Protein AF-A0A7W7VUP5-F1 (afdb_monomer_lite)

Sequence (196 aa):
MNEKSAAAPADPREVTEAVLWLSGIEFGALTIYQLGTVYAPHTSLTTFGLGYGGLFLLLVAIVLPNWTMRYRTNAEYLAPGSQRNSRRAAGWCWFVPLAWFWWPRRVVRDIWRASAPQGTSAGLVELWWFARLGGIALLVAGDKSHPAALVLAALALRAVSLGAFVRFARQLLCWQSEALVIAPAPEFGAPSVQRG

InterPro domains:
  IPR025565 Domain of unknown function DUF4328 [PF14219] (55-141)

Foldseek 3Di:
DDPPPLPPQDQLVVLLVLVLVLLVVQLVLVLQLLVCCVPPVPDVSVVSSVVVVVVSLVSCLPSQLVNLLNLVSLLCVQPPPLQPDDSVQSNCLCVDVVSVLPSPLVSLVSSCCSQDDPPDDPVLSVLLSVLVVLLVVLVVPDDDDDPVVSSVSSSVSSVSNSVSVNVSSVVSSVSSVVSSVVDDDPPPDPDPPPDD

pLDDT: mean 77.92, std 13.38, range [32.25, 95.06]

Radius of gyration: 20.32 Å; chains: 1; bounding box: 63×30×64 Å

Structure (mmCIF, N/CA/C/O backbone):
data_AF-A0A7W7VUP5-F1
#
_entry.id   AF-A0A7W7VUP5-F1
#
loop_
_atom_site.group_PDB
_atom_site.id
_atom_site.type_symbol
_atom_site.label_atom_id
_atom_site.label_alt_id
_atom_site.label_comp_id
_atom_site.label_asym_id
_atom_site.label_entity_id
_atom_site.label_seq_id
_atom_site.pdbx_PDB_ins_code
_atom_site.Cartn_x
_atom_site.Cartn_y
_atom_site.Cartn_z
_atom_site.occupancy
_atom_site.B_iso_or_equiv
_atom_site.auth_seq_id
_atom_site.auth_comp_id
_atom_site.auth_asym_id
_atom_site.auth_atom_id
_atom_site.pdbx_PDB_model_num
ATOM 1 N N . MET A 1 1 ? -25.482 -17.041 21.035 1.00 32.25 1 MET A N 1
ATOM 2 C CA . MET A 1 1 ? -24.934 -15.949 21.861 1.00 32.25 1 MET A CA 1
ATOM 3 C C . MET A 1 1 ? -23.416 -16.061 21.774 1.00 32.25 1 MET A C 1
ATOM 5 O O . MET A 1 1 ? -22.836 -16.818 22.528 1.00 32.25 1 MET A O 1
ATOM 9 N N . ASN A 1 2 ? -22.795 -15.472 20.743 1.00 36.25 2 ASN A N 1
ATOM 10 C CA . ASN A 1 2 ? -21.342 -15.561 20.552 1.00 36.25 2 ASN A CA 1
ATOM 11 C C . ASN A 1 2 ? -20.717 -14.281 21.094 1.00 36.25 2 ASN A C 1
ATOM 13 O O . ASN A 1 2 ? -20.856 -13.227 20.473 1.00 36.25 2 ASN A O 1
ATOM 17 N N . GLU A 1 3 ? -20.024 -14.403 22.223 1.00 37.72 3 GLU A N 1
ATOM 18 C CA . GLU A 1 3 ? -18.981 -13.480 22.659 1.00 37.72 3 GLU A CA 1
ATOM 19 C C . GLU A 1 3 ? -17.966 -13.311 21.519 1.00 37.72 3 GLU A C 1
ATOM 21 O O . GLU A 1 3 ? -16.959 -14.010 21.422 1.00 37.72 3 GLU A O 1
ATOM 26 N N . LYS A 1 4 ? -18.201 -12.363 20.611 1.00 46.56 4 LYS A N 1
ATOM 27 C CA . LYS A 1 4 ? -17.084 -11.728 19.920 1.00 46.56 4 LYS A CA 1
ATOM 28 C C . LYS A 1 4 ? -16.421 -10.840 20.962 1.00 46.56 4 LYS A C 1
ATOM 30 O O . LYS A 1 4 ? -16.682 -9.645 21.005 1.00 46.56 4 LYS A O 1
ATOM 35 N N . SER A 1 5 ? -15.597 -11.453 21.812 1.00 47.94 5 SER A N 1
ATOM 36 C CA . SER A 1 5 ? -14.582 -10.742 22.578 1.00 47.94 5 SER A CA 1
ATOM 37 C C . SER A 1 5 ? -13.856 -9.850 21.578 1.00 47.94 5 SER A C 1
ATOM 39 O O . SER A 1 5 ? -13.173 -10.357 20.681 1.00 47.94 5 SER A O 1
ATOM 41 N N . ALA A 1 6 ? -14.083 -8.538 21.648 1.00 55.56 6 ALA A N 1
ATOM 42 C CA . ALA A 1 6 ? -13.294 -7.584 20.892 1.00 55.56 6 ALA A CA 1
ATOM 43 C C . ALA A 1 6 ? -11.843 -7.859 21.290 1.00 55.56 6 ALA A C 1
ATOM 45 O O . ALA A 1 6 ? -11.487 -7.755 22.463 1.00 55.56 6 ALA A O 1
ATOM 46 N N . ALA A 1 7 ? -11.052 -8.380 20.351 1.00 64.25 7 ALA A N 1
ATOM 47 C CA . ALA A 1 7 ? -9.668 -8.719 20.633 1.00 64.25 7 ALA A CA 1
ATOM 48 C C . ALA A 1 7 ? -8.960 -7.450 21.118 1.00 64.25 7 ALA A C 1
ATOM 50 O O . ALA A 1 7 ? -9.218 -6.371 20.578 1.00 64.25 7 ALA A O 1
ATOM 51 N N . ALA A 1 8 ? -8.103 -7.594 22.130 1.00 73.50 8 ALA A N 1
ATOM 52 C CA . ALA A 1 8 ? -7.345 -6.479 22.680 1.00 73.50 8 ALA A CA 1
ATOM 53 C C . ALA A 1 8 ? -6.666 -5.676 21.551 1.00 73.50 8 ALA A C 1
ATOM 55 O O . ALA A 1 8 ? -6.224 -6.280 20.559 1.00 73.50 8 ALA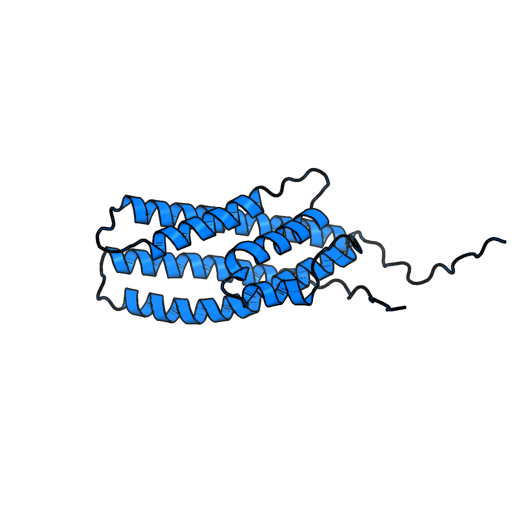 A O 1
ATOM 56 N N . PRO A 1 9 ? -6.604 -4.338 21.672 1.00 77.69 9 PRO A N 1
ATOM 57 C CA . PRO A 1 9 ? -5.975 -3.503 20.662 1.00 77.69 9 PRO A CA 1
ATOM 58 C C . PRO A 1 9 ? -4.530 -3.953 20.442 1.00 77.69 9 PRO A C 1
ATOM 60 O O . PRO A 1 9 ? -3.794 -4.241 21.385 1.00 77.69 9 PRO A O 1
ATOM 63 N N . ALA A 1 10 ? -4.138 -4.064 19.176 1.00 81.12 10 ALA A N 1
ATOM 64 C CA . ALA A 1 10 ? -2.807 -4.503 18.789 1.00 81.12 10 ALA A CA 1
ATOM 65 C C . ALA A 1 10 ? -1.955 -3.280 18.460 1.00 81.12 10 ALA A C 1
ATOM 67 O O . ALA A 1 10 ? -2.397 -2.434 17.682 1.00 81.12 10 ALA A O 1
ATOM 68 N N . ASP A 1 11 ? -0.724 -3.218 18.971 1.00 83.44 11 ASP A N 1
ATOM 69 C CA . ASP A 1 11 ? 0.220 -2.177 18.559 1.00 83.44 11 ASP A CA 1
ATOM 70 C C . ASP A 1 11 ? 0.510 -2.307 17.045 1.00 83.44 11 ASP A C 1
ATOM 72 O O . ASP A 1 11 ? 0.976 -3.367 16.587 1.00 83.44 11 ASP A O 1
ATOM 76 N N . PRO A 1 12 ? 0.180 -1.281 16.233 1.00 85.06 12 PRO A N 1
ATOM 77 C CA . PRO A 1 12 ? 0.413 -1.308 14.799 1.00 85.06 12 PRO A CA 1
ATOM 78 C C . PRO A 1 12 ? 1.769 -0.714 14.381 1.00 85.06 12 PRO A C 1
ATOM 80 O O . PRO A 1 12 ? 2.085 -0.774 13.191 1.00 85.06 12 PRO A O 1
ATOM 83 N N . ARG A 1 13 ? 2.564 -0.134 15.295 1.00 86.81 13 ARG A N 1
ATOM 84 C CA . ARG A 1 13 ? 3.767 0.655 14.956 1.00 86.81 13 ARG A CA 1
ATOM 85 C C . ARG A 1 13 ? 4.825 -0.156 14.218 1.00 86.81 13 ARG A C 1
ATOM 87 O O . ARG A 1 13 ? 5.114 0.154 13.064 1.00 86.81 13 ARG A O 1
ATOM 94 N N . GLU A 1 14 ? 5.318 -1.231 14.831 1.00 88.62 14 GLU A N 1
ATOM 95 C CA . GLU A 1 14 ? 6.378 -2.078 14.257 1.00 88.62 14 GLU A CA 1
ATOM 96 C C . GLU A 1 14 ? 6.003 -2.603 12.867 1.00 88.62 14 GLU A C 1
ATOM 98 O O . GLU A 1 14 ? 6.780 -2.549 11.914 1.00 88.62 14 GLU A O 1
ATOM 103 N N . VAL A 1 15 ? 4.762 -3.074 12.723 1.00 86.50 15 VAL A N 1
ATOM 104 C CA . VAL A 1 15 ? 4.284 -3.634 11.456 1.00 86.50 15 VAL A CA 1
ATOM 105 C C . VAL A 1 15 ? 4.115 -2.540 10.401 1.00 86.50 15 VAL A C 1
ATOM 107 O O . VAL A 1 15 ? 4.345 -2.787 9.220 1.00 86.50 15 VAL A O 1
ATOM 110 N N . THR A 1 16 ? 3.754 -1.320 10.799 1.00 89.31 16 THR A N 1
ATOM 111 C CA . THR A 1 16 ? 3.667 -0.179 9.877 1.00 89.31 16 THR A CA 1
ATOM 112 C C . THR A 1 16 ? 5.037 0.245 9.386 1.00 89.31 16 THR A C 1
ATOM 114 O O . THR A 1 16 ? 5.204 0.468 8.191 1.00 89.31 16 THR A O 1
ATOM 117 N N . GLU A 1 17 ? 6.030 0.308 10.268 1.00 90.25 17 GLU A N 1
ATOM 118 C CA . GLU A 1 17 ? 7.409 0.591 9.874 1.00 90.25 17 GLU A CA 1
ATOM 119 C C . GLU A 1 17 ? 7.932 -0.464 8.900 1.00 90.25 17 GLU A C 1
ATOM 121 O O . GLU A 1 17 ? 8.443 -0.109 7.838 1.00 90.25 17 GLU A O 1
ATOM 126 N N . ALA A 1 18 ? 7.712 -1.750 9.191 1.00 88.62 18 ALA A N 1
ATOM 127 C CA . ALA A 1 18 ? 8.078 -2.840 8.291 1.00 88.62 18 ALA A CA 1
ATOM 128 C C . ALA A 1 18 ? 7.418 -2.694 6.908 1.00 88.62 18 ALA A C 1
ATOM 130 O O . ALA A 1 18 ? 8.083 -2.816 5.881 1.00 88.62 18 ALA A O 1
ATOM 131 N N . VAL A 1 19 ? 6.121 -2.375 6.864 1.00 89.06 19 VAL A N 1
ATOM 132 C CA . VAL A 1 19 ? 5.381 -2.132 5.616 1.00 89.06 19 VAL A CA 1
ATOM 133 C C . VAL A 1 19 ? 5.939 -0.941 4.831 1.00 89.06 19 VAL A C 1
ATOM 135 O O . VAL A 1 19 ? 6.056 -1.016 3.605 1.00 89.06 19 VAL A O 1
ATOM 138 N N . LEU A 1 20 ? 6.294 0.153 5.508 1.00 91.00 20 LEU A N 1
ATOM 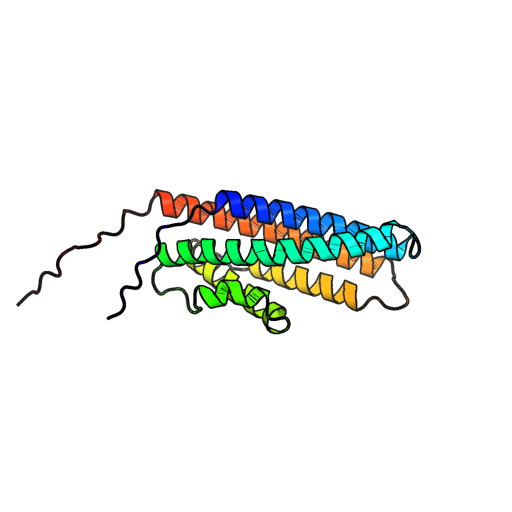139 C CA . LEU A 1 20 ? 6.866 1.341 4.871 1.00 91.00 20 LEU A CA 1
ATOM 140 C C . LEU A 1 20 ? 8.253 1.050 4.286 1.00 91.00 20 LEU A C 1
ATOM 142 O O . LEU A 1 20 ? 8.508 1.399 3.132 1.00 91.00 20 LEU A O 1
ATOM 146 N N . TRP A 1 21 ? 9.113 0.365 5.043 1.00 90.81 21 TRP A N 1
ATOM 147 C CA . TRP A 1 21 ? 10.430 -0.067 4.575 1.00 90.81 21 TRP A CA 1
ATOM 148 C C . TRP A 1 21 ? 10.327 -0.995 3.370 1.00 90.81 21 TRP A C 1
ATOM 150 O O . TRP A 1 21 ? 10.968 -0.748 2.348 1.00 90.81 21 TRP A O 1
ATOM 160 N N . LEU A 1 22 ? 9.464 -2.011 3.446 1.00 88.75 22 LEU A N 1
ATOM 161 C CA . LEU A 1 22 ? 9.225 -2.925 2.332 1.00 88.75 22 LEU A CA 1
ATOM 162 C C . LEU A 1 22 ? 8.722 -2.183 1.093 1.00 88.75 22 LEU A C 1
ATOM 164 O O . LEU A 1 22 ? 9.222 -2.426 0.001 1.00 88.75 22 LEU A O 1
ATOM 168 N N . SER A 1 23 ? 7.805 -1.228 1.247 1.00 86.69 23 SER A N 1
ATOM 169 C CA . SER A 1 23 ? 7.297 -0.437 0.116 1.00 86.69 23 SER A CA 1
ATOM 170 C C . SER A 1 23 ? 8.393 0.409 -0.550 1.00 86.69 23 SER A C 1
ATOM 172 O O . SER A 1 23 ? 8.399 0.569 -1.770 1.00 86.69 23 SER A O 1
ATOM 174 N N . GLY A 1 24 ? 9.344 0.934 0.230 1.00 87.31 24 GLY A N 1
ATOM 175 C CA . GLY A 1 24 ? 10.511 1.646 -0.298 1.00 87.31 24 GLY A CA 1
ATOM 176 C C . GLY A 1 24 ? 11.476 0.726 -1.053 1.00 87.31 24 GLY A C 1
ATOM 177 O O . GLY A 1 24 ? 11.904 1.053 -2.161 1.00 87.31 24 GLY A O 1
ATOM 178 N N . ILE A 1 25 ? 11.769 -0.451 -0.490 1.00 86.25 25 ILE A N 1
ATOM 179 C CA . ILE A 1 25 ? 12.613 -1.471 -1.132 1.00 86.25 25 ILE A CA 1
ATOM 180 C C . ILE A 1 25 ? 11.982 -1.940 -2.444 1.00 86.25 25 ILE A C 1
ATOM 182 O O . ILE A 1 25 ? 12.674 -2.029 -3.458 1.00 86.25 25 ILE A O 1
ATOM 186 N N . GLU A 1 26 ? 10.668 -2.172 -2.451 1.00 83.44 26 GLU A N 1
ATOM 187 C CA . GLU A 1 26 ? 9.920 -2.521 -3.658 1.00 83.44 26 GLU A CA 1
ATOM 188 C C . GLU A 1 26 ? 10.158 -1.522 -4.783 1.00 83.44 26 GLU A C 1
ATOM 190 O O . GLU A 1 26 ? 10.439 -1.882 -5.929 1.00 83.44 26 GLU A O 1
ATOM 195 N N . PHE A 1 27 ? 9.972 -0.248 -4.442 1.00 85.88 27 PHE A N 1
ATOM 196 C CA . PHE A 1 27 ? 10.070 0.847 -5.380 1.00 85.88 27 PHE A CA 1
ATOM 197 C C . PHE A 1 27 ? 11.467 0.887 -5.996 1.00 85.88 27 PHE A C 1
ATOM 199 O O . PHE A 1 27 ? 11.583 0.960 -7.221 1.00 85.88 27 PHE A O 1
ATOM 206 N N . GLY A 1 28 ? 12.507 0.766 -5.167 1.00 83.38 28 GLY A N 1
ATOM 207 C CA . GLY A 1 28 ? 13.894 0.706 -5.621 1.00 83.38 28 GLY A CA 1
ATOM 208 C C . GLY A 1 28 ? 14.155 -0.489 -6.538 1.00 83.38 28 GLY A C 1
ATOM 209 O O . GLY A 1 28 ? 14.612 -0.307 -7.665 1.00 83.38 28 GLY A O 1
ATOM 210 N N . ALA A 1 29 ? 13.802 -1.700 -6.100 1.00 82.25 29 ALA A N 1
ATOM 211 C CA . ALA A 1 29 ? 14.060 -2.933 -6.844 1.00 82.25 29 ALA A CA 1
ATOM 212 C C . ALA A 1 29 ? 13.385 -2.938 -8.222 1.00 82.25 29 ALA A C 1
ATOM 214 O O . ALA A 1 29 ? 14.015 -3.258 -9.230 1.00 82.25 29 ALA A O 1
ATOM 215 N N . LEU A 1 30 ? 12.115 -2.530 -8.291 1.00 80.06 30 LEU A N 1
ATOM 216 C CA . LEU A 1 30 ? 11.374 -2.523 -9.551 1.00 80.06 30 LEU A CA 1
ATOM 217 C C . LEU A 1 30 ? 11.778 -1.362 -10.470 1.00 80.06 30 LEU A C 1
ATOM 219 O O . LEU A 1 30 ? 11.713 -1.517 -11.687 1.00 80.06 30 LEU A O 1
ATOM 223 N N . THR A 1 31 ? 12.259 -0.244 -9.918 1.00 80.50 31 THR A N 1
ATOM 224 C CA . THR A 1 31 ? 12.877 0.834 -10.708 1.00 80.50 31 THR A CA 1
ATOM 225 C C . THR A 1 31 ? 14.184 0.361 -11.343 1.00 80.50 31 THR A C 1
ATOM 227 O O . THR A 1 31 ? 14.381 0.545 -12.542 1.00 80.50 31 THR A O 1
ATOM 230 N N . ILE A 1 32 ? 15.047 -0.310 -10.573 1.00 79.62 32 ILE A N 1
ATOM 231 C CA . ILE A 1 32 ? 16.305 -0.884 -11.073 1.00 79.62 32 ILE A CA 1
ATOM 232 C C . ILE A 1 32 ? 16.028 -1.926 -12.159 1.00 79.62 32 ILE A C 1
ATOM 234 O O . ILE A 1 32 ? 16.648 -1.876 -13.218 1.00 79.62 32 ILE A O 1
ATOM 238 N N . TYR A 1 33 ? 15.069 -2.829 -11.929 1.00 79.00 33 TYR A N 1
ATOM 239 C CA . TYR A 1 33 ? 14.662 -3.824 -12.920 1.00 79.00 33 TYR A CA 1
ATOM 240 C C . TYR A 1 33 ? 14.213 -3.166 -14.231 1.00 79.00 33 TYR A C 1
ATOM 242 O O . TYR A 1 33 ? 14.716 -3.512 -15.298 1.00 79.00 33 TYR A O 1
ATOM 250 N N . GLN A 1 34 ? 13.325 -2.172 -14.151 1.00 77.69 34 GLN A N 1
ATOM 251 C CA . GLN A 1 34 ? 12.779 -1.503 -15.329 1.00 77.69 34 GLN A CA 1
ATOM 252 C C . GLN A 1 34 ? 13.849 -0.713 -16.105 1.00 77.69 34 GLN A C 1
ATOM 254 O O . GLN A 1 34 ? 13.894 -0.773 -17.333 1.00 77.69 34 GLN A O 1
ATOM 259 N N . LEU A 1 35 ? 14.764 -0.029 -15.411 1.00 77.00 35 LEU A N 1
ATOM 260 C CA . LEU A 1 35 ? 15.917 0.612 -16.051 1.00 77.00 35 LEU A CA 1
ATOM 261 C C . LEU A 1 35 ? 16.844 -0.425 -16.704 1.00 77.00 35 LEU A C 1
ATOM 263 O O . LEU A 1 35 ? 17.276 -0.231 -17.839 1.00 77.00 35 LEU A O 1
ATOM 267 N N . GLY A 1 36 ? 17.090 -1.555 -16.036 1.00 75.38 36 GLY A N 1
ATOM 268 C CA . GLY A 1 36 ? 17.879 -2.662 -16.577 1.00 75.38 36 GLY A CA 1
ATOM 269 C C . GLY A 1 36 ? 17.299 -3.215 -17.879 1.00 75.38 36 GLY A C 1
ATOM 270 O O . GLY A 1 36 ? 18.037 -3.400 -18.842 1.00 75.38 36 GLY A O 1
ATOM 271 N N . THR A 1 37 ? 15.977 -3.396 -17.955 1.00 74.88 37 THR A N 1
ATOM 272 C CA . THR A 1 37 ? 15.315 -3.869 -19.185 1.00 74.88 37 THR A CA 1
ATOM 273 C C . THR A 1 37 ? 15.420 -2.889 -20.355 1.00 74.88 37 THR A C 1
ATOM 275 O O . THR A 1 37 ? 15.462 -3.321 -21.501 1.00 74.88 37 THR A O 1
ATOM 278 N N . VAL A 1 38 ? 15.496 -1.581 -20.084 1.00 75.38 38 VAL A N 1
ATOM 279 C CA . VAL A 1 38 ? 15.550 -0.539 -21.124 1.00 75.38 38 VAL A CA 1
ATOM 280 C C . VAL A 1 38 ? 16.973 -0.324 -21.631 1.00 75.38 38 VAL A C 1
ATOM 282 O O . VAL A 1 38 ? 17.187 -0.224 -22.835 1.00 75.38 38 VAL A O 1
ATOM 285 N N . TYR A 1 39 ? 17.944 -0.237 -20.720 1.00 74.88 39 TYR A N 1
ATOM 286 C CA . TYR A 1 39 ? 19.306 0.182 -21.056 1.00 74.88 39 TYR A CA 1
ATOM 287 C C . TYR A 1 39 ? 20.289 -0.982 -21.212 1.00 74.88 39 TYR A C 1
ATOM 289 O O . TYR A 1 39 ? 21.327 -0.810 -21.845 1.00 74.88 39 TYR A O 1
ATOM 297 N N . ALA A 1 40 ? 20.001 -2.154 -20.635 1.00 72.56 40 ALA A N 1
ATOM 298 C CA . ALA A 1 40 ? 20.943 -3.271 -20.595 1.00 72.56 40 ALA A CA 1
ATOM 299 C C . ALA A 1 40 ? 20.246 -4.650 -20.450 1.00 72.56 40 ALA A C 1
ATOM 301 O O . ALA A 1 40 ? 20.499 -5.369 -19.475 1.00 72.56 40 ALA A O 1
ATOM 302 N N . PRO A 1 41 ? 19.394 -5.059 -21.414 1.00 67.19 41 PRO A N 1
ATOM 303 C CA . PRO A 1 41 ? 18.445 -6.179 -21.287 1.00 67.19 41 PRO A CA 1
ATOM 304 C C . PRO A 1 41 ? 19.064 -7.572 -21.063 1.00 67.19 41 PRO A C 1
ATOM 306 O O . PRO A 1 41 ? 18.347 -8.505 -20.715 1.00 67.19 41 PRO A O 1
ATOM 309 N N . HIS A 1 42 ? 20.382 -7.725 -21.222 1.00 66.75 42 HIS A N 1
ATOM 310 C CA . HIS A 1 42 ? 21.107 -8.989 -21.025 1.00 66.75 42 HIS A CA 1
ATOM 311 C C . HIS A 1 42 ? 22.142 -8.933 -19.892 1.00 66.75 42 HIS A C 1
ATOM 313 O O . HIS A 1 42 ? 23.026 -9.782 -19.806 1.00 66.75 42 HIS A O 1
ATOM 319 N N . THR A 1 43 ? 22.071 -7.920 -19.027 1.00 71.44 43 THR A N 1
ATOM 320 C CA . THR A 1 43 ? 22.994 -7.785 -17.893 1.00 71.44 43 THR A CA 1
ATOM 321 C C . THR A 1 43 ? 22.475 -8.470 -16.638 1.00 71.44 43 THR A C 1
ATOM 323 O O . THR A 1 43 ? 21.269 -8.647 -16.451 1.00 71.44 43 THR A O 1
ATOM 326 N N . SER A 1 44 ? 23.401 -8.776 -15.726 1.00 67.69 44 SER A N 1
ATOM 327 C CA . SER A 1 44 ? 23.123 -9.282 -14.379 1.00 67.69 44 SER A CA 1
ATOM 328 C C . SER A 1 44 ? 22.061 -8.470 -13.628 1.00 67.69 44 SER A C 1
ATOM 330 O O . SER A 1 44 ? 21.332 -9.051 -12.835 1.00 67.69 44 SER A O 1
ATOM 332 N N . LEU A 1 45 ? 21.898 -7.171 -13.915 1.00 67.94 45 LEU A N 1
ATOM 333 C CA . LEU A 1 45 ? 20.872 -6.300 -13.323 1.00 67.94 45 LEU A CA 1
ATOM 334 C C . LEU A 1 45 ? 19.434 -6.790 -13.564 1.00 67.94 45 LEU A C 1
ATOM 336 O O . LEU A 1 45 ? 18.597 -6.696 -12.668 1.00 67.94 45 LEU A O 1
ATOM 340 N N . THR A 1 46 ? 19.143 -7.347 -14.742 1.00 68.69 46 THR A N 1
ATOM 341 C CA . THR A 1 46 ? 17.808 -7.894 -15.056 1.00 68.69 46 THR A CA 1
ATOM 342 C C . THR A 1 46 ? 17.527 -9.175 -14.268 1.00 68.69 46 THR A C 1
ATOM 344 O O . THR A 1 46 ? 16.473 -9.300 -13.640 1.00 68.69 46 THR A O 1
ATOM 347 N N . THR A 1 47 ? 18.505 -10.083 -14.209 1.00 69.56 47 THR A N 1
ATOM 348 C CA . THR A 1 47 ? 18.458 -11.319 -13.415 1.00 69.56 47 THR A CA 1
ATOM 349 C C . THR A 1 47 ? 18.362 -11.030 -11.915 1.00 69.56 47 THR A C 1
ATOM 351 O O . THR A 1 47 ? 17.557 -11.648 -11.218 1.00 69.56 47 THR A O 1
ATOM 354 N N . PHE A 1 48 ? 19.121 -10.047 -11.419 1.00 69.06 48 PHE A N 1
ATOM 355 C CA . PHE A 1 48 ? 19.032 -9.561 -10.040 1.00 69.06 48 PHE A CA 1
ATOM 356 C C . PHE A 1 48 ? 17.633 -9.0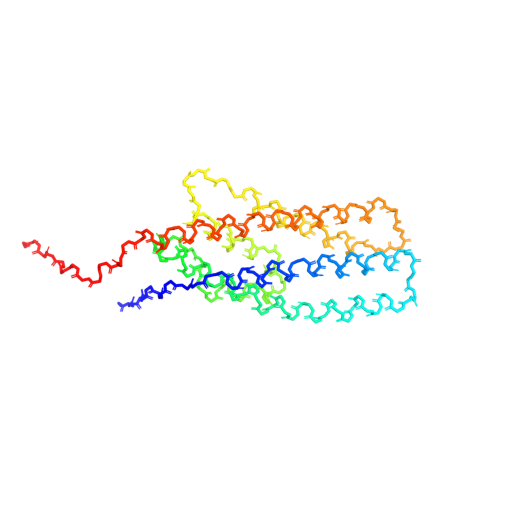17 -9.733 1.00 69.06 48 PHE A C 1
ATOM 358 O O . PHE A 1 48 ? 17.062 -9.367 -8.703 1.00 69.06 48 PHE A O 1
ATOM 365 N N . GLY A 1 49 ? 17.049 -8.218 -10.632 1.00 69.25 49 GLY A N 1
ATOM 366 C CA . GLY A 1 49 ? 15.700 -7.674 -10.466 1.00 69.25 49 GLY A CA 1
ATOM 367 C C . GLY A 1 49 ? 14.611 -8.749 -10.367 1.00 69.25 49 GLY A C 1
ATOM 368 O O . GLY A 1 49 ? 13.730 -8.644 -9.515 1.00 69.25 49 GLY A O 1
ATOM 369 N N . LEU A 1 50 ? 14.698 -9.815 -11.170 1.00 70.06 50 LEU A N 1
ATOM 370 C CA . LEU A 1 50 ? 13.770 -10.952 -11.094 1.00 70.06 50 LEU A CA 1
ATOM 371 C C . LEU A 1 50 ? 13.916 -11.739 -9.781 1.00 70.06 50 LEU A C 1
ATOM 373 O O . LEU A 1 50 ? 12.914 -12.019 -9.121 1.00 70.06 50 LEU A O 1
ATOM 377 N N . GLY A 1 51 ? 15.151 -12.057 -9.374 1.00 72.62 51 GLY A N 1
ATOM 378 C CA . GLY A 1 51 ? 15.421 -12.796 -8.135 1.00 72.62 51 GLY A CA 1
ATOM 379 C C . GLY A 1 51 ? 14.989 -12.036 -6.876 1.00 72.62 51 GLY A C 1
ATOM 380 O O . GLY A 1 51 ? 14.293 -12.585 -6.020 1.00 72.62 51 GLY A O 1
ATOM 381 N N . TYR A 1 52 ? 15.326 -10.745 -6.790 1.00 72.44 52 TYR A N 1
ATOM 382 C CA . TYR A 1 52 ? 14.887 -9.877 -5.692 1.00 72.44 52 TYR A CA 1
ATOM 383 C C . TYR A 1 52 ? 13.378 -9.633 -5.709 1.00 72.44 52 TYR A C 1
ATOM 385 O O . TYR A 1 52 ? 12.758 -9.613 -4.646 1.00 72.44 52 TYR A O 1
ATOM 393 N N . GLY A 1 53 ? 12.774 -9.487 -6.893 1.00 70.75 53 GLY A N 1
ATOM 394 C CA . GLY A 1 53 ? 11.327 -9.346 -7.042 1.00 70.75 53 GLY A CA 1
ATOM 395 C C . GLY A 1 53 ? 10.564 -10.531 -6.445 1.00 70.75 53 GLY A C 1
ATOM 396 O O . GLY A 1 53 ? 9.582 -10.328 -5.734 1.00 70.75 53 GLY A O 1
ATOM 397 N N . GLY A 1 54 ? 11.049 -11.759 -6.649 1.00 72.19 54 GLY A N 1
ATOM 398 C CA . GLY A 1 54 ? 10.456 -12.968 -6.067 1.00 72.19 54 GLY A CA 1
ATOM 399 C C . GLY A 1 54 ? 10.512 -12.999 -4.536 1.00 72.19 54 GLY A C 1
ATOM 400 O O . GLY A 1 54 ? 9.483 -13.188 -3.886 1.00 72.19 54 GLY A O 1
ATOM 401 N N . LEU A 1 55 ? 11.689 -12.753 -3.947 1.00 78.12 55 LEU A N 1
ATOM 402 C CA . LEU A 1 55 ? 11.846 -12.674 -2.486 1.00 78.12 55 LEU A CA 1
ATOM 403 C C . LEU A 1 55 ? 10.955 -11.580 -1.885 1.00 78.12 55 LEU A C 1
ATOM 405 O O . LEU A 1 55 ? 10.320 -11.765 -0.847 1.00 78.12 55 LEU A O 1
ATOM 409 N N . PHE A 1 56 ? 10.878 -10.444 -2.568 1.00 77.38 56 PHE A N 1
ATOM 410 C CA . PHE A 1 56 ? 10.055 -9.325 -2.159 1.00 77.38 56 PHE A CA 1
ATOM 411 C C . PHE A 1 56 ? 8.556 -9.673 -2.136 1.00 77.38 56 PHE A C 1
ATOM 413 O O . PHE A 1 56 ? 7.872 -9.362 -1.159 1.00 77.38 56 PHE A O 1
ATOM 420 N N . LEU A 1 57 ? 8.044 -10.367 -3.158 1.00 75.06 57 LEU A N 1
ATOM 421 C CA . LEU A 1 57 ? 6.644 -10.807 -3.191 1.00 75.06 57 LEU A CA 1
ATOM 422 C C . LEU A 1 57 ? 6.296 -11.705 -1.996 1.00 75.06 57 LEU A C 1
ATOM 424 O O . LEU A 1 57 ? 5.212 -11.564 -1.432 1.00 75.06 57 LEU A O 1
ATOM 428 N N . LEU A 1 58 ? 7.220 -12.572 -1.569 1.00 80.81 58 LEU A N 1
ATOM 429 C CA . LEU A 1 58 ? 7.038 -13.409 -0.378 1.00 80.81 58 LEU A CA 1
ATOM 430 C C . LEU A 1 58 ? 6.945 -12.568 0.902 1.00 80.81 58 LEU A C 1
ATOM 432 O O . LEU A 1 58 ? 6.054 -12.789 1.721 1.00 80.81 58 LEU A O 1
ATOM 436 N N . LEU A 1 59 ? 7.821 -11.572 1.060 1.00 83.44 59 LEU A N 1
ATOM 437 C CA . LEU A 1 59 ? 7.791 -10.673 2.217 1.00 83.44 59 LEU A CA 1
ATOM 438 C C . LEU A 1 59 ? 6.488 -9.866 2.266 1.00 83.44 59 LEU A C 1
ATOM 440 O O . LEU A 1 59 ? 5.844 -9.784 3.312 1.00 83.44 59 LEU A O 1
ATOM 444 N N . VAL A 1 60 ? 6.043 -9.332 1.128 1.00 80.31 60 VAL A N 1
ATOM 445 C CA . VAL A 1 60 ? 4.763 -8.617 1.016 1.00 80.31 60 VAL A CA 1
ATOM 446 C C . VAL A 1 60 ? 3.579 -9.509 1.354 1.00 80.31 60 VAL A C 1
ATOM 448 O O . VAL A 1 60 ? 2.679 -9.077 2.079 1.00 80.31 60 VAL A O 1
ATOM 451 N N . ALA A 1 61 ? 3.590 -10.749 0.864 1.00 79.00 61 ALA A N 1
ATOM 452 C CA . ALA A 1 61 ? 2.539 -11.722 1.122 1.00 79.00 61 ALA A CA 1
ATOM 453 C C . ALA A 1 61 ? 2.398 -12.054 2.614 1.00 79.00 61 ALA A C 1
ATOM 455 O O . ALA A 1 61 ? 1.326 -12.456 3.041 1.00 79.00 61 ALA A O 1
ATOM 456 N N . ILE A 1 62 ? 3.434 -11.852 3.429 1.00 83.56 62 ILE A N 1
ATOM 457 C CA . ILE A 1 62 ? 3.366 -12.072 4.879 1.00 83.56 62 ILE A CA 1
ATOM 458 C C . ILE A 1 62 ? 3.002 -10.777 5.613 1.00 83.56 62 ILE A C 1
ATOM 460 O O . ILE A 1 62 ? 2.119 -10.760 6.477 1.00 83.56 62 ILE A O 1
ATOM 464 N N . VAL A 1 63 ? 3.668 -9.673 5.272 1.00 85.44 63 VAL A N 1
ATOM 465 C CA . VAL A 1 63 ? 3.591 -8.441 6.062 1.00 85.44 63 VAL A CA 1
ATOM 466 C C . VAL A 1 63 ? 2.288 -7.671 5.817 1.00 85.44 63 VAL A C 1
ATOM 468 O O . VAL A 1 63 ? 1.682 -7.206 6.784 1.00 85.44 63 VAL A O 1
ATOM 471 N N . LEU A 1 64 ? 1.789 -7.577 4.576 1.00 82.38 64 LEU A N 1
ATOM 472 C CA . LEU A 1 64 ? 0.541 -6.845 4.294 1.00 82.38 64 LEU A CA 1
ATOM 473 C C . LEU A 1 64 ? -0.708 -7.484 4.932 1.00 82.38 64 LEU A C 1
ATOM 475 O O . LEU A 1 64 ? -1.526 -6.744 5.496 1.00 82.38 64 LEU A O 1
ATOM 479 N N . PRO A 1 65 ? -0.885 -8.820 4.925 1.00 84.56 65 PRO A N 1
ATOM 480 C CA . PRO A 1 65 ? -1.975 -9.452 5.665 1.00 84.56 65 PRO A CA 1
ATOM 481 C C . PRO A 1 65 ? -1.903 -9.193 7.166 1.00 84.56 65 PRO A C 1
ATOM 483 O O . PRO A 1 65 ? -2.912 -8.845 7.774 1.00 84.56 65 PRO A O 1
ATOM 486 N N . ASN A 1 66 ? -0.718 -9.306 7.772 1.00 85.69 66 ASN A N 1
ATOM 487 C CA . ASN A 1 66 ? -0.552 -9.043 9.202 1.00 85.69 66 ASN A CA 1
ATOM 488 C C . ASN A 1 66 ? -0.890 -7.580 9.535 1.00 85.69 66 ASN A C 1
ATOM 490 O O . ASN A 1 66 ? -1.663 -7.305 10.454 1.00 85.69 66 ASN A O 1
ATOM 494 N N . TRP A 1 67 ? -0.389 -6.644 8.727 1.00 88.31 67 TRP A N 1
ATOM 495 C CA . TRP A 1 67 ? -0.687 -5.220 8.847 1.00 88.31 67 TRP A CA 1
ATOM 496 C C . TRP A 1 67 ? -2.195 -4.945 8.768 1.00 88.31 67 TRP A C 1
ATOM 498 O O . TRP A 1 67 ? -2.779 -4.380 9.693 1.00 88.31 67 TRP A O 1
ATOM 508 N N . THR A 1 68 ? -2.865 -5.427 7.720 1.00 85.06 68 THR A N 1
ATOM 509 C CA . THR A 1 68 ? -4.314 -5.223 7.548 1.00 85.06 68 THR A CA 1
ATOM 510 C C . THR A 1 68 ? -5.148 -5.866 8.654 1.00 85.06 68 THR A C 1
ATOM 512 O O . THR A 1 68 ? -6.110 -5.256 9.124 1.00 85.06 68 THR A O 1
ATOM 515 N N . MET A 1 69 ? -4.788 -7.066 9.118 1.00 85.25 69 MET A N 1
ATOM 516 C CA . MET A 1 69 ? -5.481 -7.722 10.229 1.00 85.25 69 MET A CA 1
ATOM 517 C C . MET A 1 69 ? -5.370 -6.925 11.536 1.00 85.25 69 MET A C 1
ATOM 519 O O . MET A 1 69 ? -6.361 -6.825 12.268 1.00 85.25 69 MET A O 1
ATOM 523 N N . ARG A 1 70 ? -4.199 -6.347 11.835 1.00 85.88 70 ARG A N 1
ATOM 524 C CA . ARG A 1 70 ? -3.976 -5.523 13.036 1.00 85.88 70 ARG A CA 1
ATOM 525 C C . ARG A 1 70 ? -4.788 -4.237 12.995 1.00 85.88 70 ARG A C 1
ATOM 527 O O . ARG A 1 70 ? -5.617 -4.019 13.874 1.00 85.88 70 ARG A O 1
ATOM 534 N N . TYR A 1 71 ? -4.651 -3.464 11.922 1.00 86.00 71 TYR A N 1
ATOM 535 C CA . TYR A 1 71 ? -5.383 -2.207 11.744 1.00 86.00 71 TYR A CA 1
ATOM 536 C C . TYR A 1 71 ? -6.894 -2.384 11.780 1.00 86.00 71 TYR A C 1
ATOM 538 O O . TYR A 1 71 ? -7.615 -1.555 12.330 1.00 86.00 71 TYR A O 1
ATOM 546 N N . ARG A 1 72 ? -7.386 -3.488 11.222 1.00 85.50 72 ARG A N 1
ATOM 547 C CA . ARG A 1 72 ? -8.797 -3.834 11.297 1.00 85.50 72 ARG A CA 1
ATOM 548 C C . ARG A 1 72 ? -9.239 -4.183 12.719 1.00 85.50 72 ARG A C 1
ATOM 550 O O . ARG A 1 72 ? -10.349 -3.836 13.098 1.00 85.50 72 ARG A O 1
ATOM 557 N N . THR A 1 73 ? -8.406 -4.890 13.485 1.00 83.94 73 THR A N 1
ATOM 558 C CA . THR A 1 73 ? -8.711 -5.220 14.889 1.00 83.94 73 THR A CA 1
ATOM 559 C C . THR A 1 73 ? -8.872 -3.938 15.702 1.00 83.94 73 THR A C 1
ATOM 561 O O . THR A 1 73 ? -9.866 -3.785 16.401 1.00 83.94 73 THR A O 1
ATOM 564 N N . ASN A 1 74 ? -7.968 -2.979 15.505 1.00 84.62 74 ASN A N 1
ATOM 565 C CA . ASN A 1 74 ? -8.054 -1.662 16.131 1.00 84.62 74 ASN A CA 1
ATOM 566 C C . ASN A 1 74 ? -9.290 -0.887 15.655 1.00 84.62 74 ASN A C 1
ATOM 568 O O . ASN A 1 74 ? -9.998 -0.306 16.465 1.00 84.62 74 ASN A O 1
ATOM 572 N N . ALA A 1 75 ? -9.611 -0.931 14.361 1.00 83.38 75 ALA A N 1
ATOM 573 C CA . ALA A 1 75 ? -10.810 -0.284 13.828 1.00 83.38 75 ALA A CA 1
ATOM 574 C C . ALA A 1 75 ? -12.120 -0.891 14.373 1.00 83.38 75 ALA A C 1
ATOM 576 O O . ALA A 1 75 ? -13.086 -0.166 14.585 1.00 83.38 75 ALA A O 1
ATOM 577 N N . GLU A 1 76 ? -12.164 -2.204 14.612 1.00 82.75 76 GLU A N 1
ATOM 578 C CA . GLU A 1 76 ? -13.301 -2.871 15.262 1.00 82.75 76 GLU A CA 1
ATOM 579 C C . GLU A 1 76 ? -13.421 -2.472 16.735 1.00 82.75 76 GLU A C 1
ATOM 581 O O . GLU A 1 76 ? -14.528 -2.287 17.223 1.00 82.75 76 GLU A O 1
ATOM 586 N N . TYR A 1 77 ? -12.294 -2.318 17.434 1.00 81.12 77 TYR A N 1
ATOM 587 C CA . TYR A 1 77 ? -12.274 -1.837 18.814 1.00 81.12 77 TYR A CA 1
ATOM 588 C C . TYR A 1 77 ? -12.790 -0.392 18.916 1.00 81.12 77 TYR A C 1
ATOM 590 O O . TYR A 1 77 ? -13.577 -0.081 19.803 1.00 81.12 77 TYR A O 1
ATOM 598 N N . LEU A 1 78 ? -12.395 0.473 17.976 1.00 78.81 78 LEU A N 1
ATOM 599 C CA . LEU A 1 78 ? -12.815 1.878 17.932 1.00 78.81 78 LEU A CA 1
ATOM 600 C C . LEU A 1 78 ? -14.267 2.065 17.465 1.00 78.81 78 LEU A C 1
ATOM 602 O O . LEU A 1 78 ? -14.945 2.984 17.915 1.00 78.81 78 LEU A O 1
ATOM 606 N N . ALA A 1 79 ? -14.750 1.214 16.559 1.00 78.44 79 ALA A N 1
ATOM 607 C CA . ALA A 1 79 ? -16.108 1.279 16.026 1.00 78.44 79 ALA A CA 1
ATOM 608 C C . ALA A 1 79 ? -16.695 -0.135 15.838 1.00 78.44 79 ALA A C 1
ATOM 610 O O . ALA A 1 79 ? -16.729 -0.643 14.703 1.00 78.44 79 ALA A O 1
ATOM 611 N N . PRO A 1 80 ? -17.174 -0.777 16.923 1.00 76.19 80 PRO A N 1
ATOM 612 C CA . PRO A 1 80 ? -17.719 -2.132 16.872 1.00 76.19 80 PRO A CA 1
ATOM 613 C C . PRO A 1 80 ? -18.871 -2.252 15.868 1.00 76.19 80 PRO A C 1
ATOM 615 O O . PRO A 1 80 ? -19.776 -1.421 15.836 1.00 76.19 80 PRO A O 1
ATOM 618 N N . GLY A 1 81 ? -18.843 -3.279 15.015 1.00 69.75 81 GLY A N 1
ATOM 619 C CA . GLY A 1 81 ? -19.893 -3.535 14.020 1.00 69.75 81 GLY A CA 1
ATOM 620 C C . GLY A 1 81 ? -19.844 -2.659 12.760 1.00 69.75 81 GLY A C 1
ATOM 621 O O . GLY A 1 81 ? -20.605 -2.904 11.824 1.00 69.75 81 GLY A O 1
ATOM 622 N N . SER A 1 82 ? -18.925 -1.690 12.671 1.00 71.19 82 SER A N 1
ATOM 623 C CA . SER A 1 82 ? -18.730 -0.872 11.459 1.00 71.19 82 SER A CA 1
ATOM 624 C C . SER A 1 82 ? -18.101 -1.655 10.295 1.00 71.19 82 SER A C 1
ATOM 626 O O . SER A 1 82 ? -18.230 -1.275 9.126 1.00 71.19 82 SER A O 1
ATOM 628 N N . GLN A 1 83 ? -17.422 -2.768 10.593 1.00 68.44 83 GLN A N 1
ATOM 629 C CA . GLN A 1 83 ? -16.650 -3.531 9.619 1.00 68.44 83 GLN A CA 1
ATOM 630 C C . GLN A 1 83 ? -17.503 -4.595 8.914 1.00 68.44 83 GLN A C 1
ATOM 632 O O . GLN A 1 83 ? -17.906 -5.594 9.505 1.00 68.44 83 GLN A O 1
ATOM 637 N N . ARG A 1 84 ? -17.700 -4.438 7.599 1.00 62.72 84 ARG A N 1
ATOM 638 C CA . ARG A 1 84 ? -18.532 -5.346 6.779 1.00 62.72 84 ARG A CA 1
ATOM 639 C C . ARG A 1 84 ? -17.881 -6.695 6.461 1.00 62.72 84 ARG A C 1
A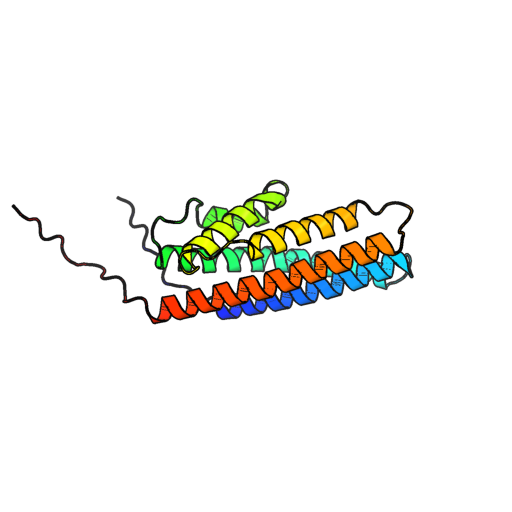TOM 641 O O . ARG A 1 84 ? -18.562 -7.708 6.358 1.00 62.72 84 ARG A O 1
ATOM 648 N N . ASN A 1 85 ? -16.564 -6.715 6.264 1.00 61.62 85 ASN A N 1
ATOM 649 C CA . ASN A 1 85 ? -15.819 -7.947 5.961 1.00 61.62 85 ASN A CA 1
ATOM 650 C C . ASN A 1 85 ? -15.477 -8.715 7.246 1.00 61.62 85 ASN A C 1
ATOM 652 O O . ASN A 1 85 ? -15.651 -8.160 8.317 1.00 61.62 85 ASN A O 1
ATOM 656 N N . SER A 1 86 ? -14.981 -9.954 7.195 1.00 63.72 86 SER A N 1
ATOM 657 C CA . SER A 1 86 ? -14.480 -10.667 8.388 1.00 63.72 86 SER A CA 1
ATOM 658 C C . SER A 1 86 ? -12.967 -10.454 8.588 1.00 63.72 86 SER A C 1
ATOM 660 O O . SER A 1 86 ? -12.250 -10.141 7.638 1.00 63.72 86 SER A O 1
ATOM 662 N N . ARG A 1 87 ? -12.441 -10.651 9.811 1.00 62.28 87 ARG A N 1
ATOM 663 C CA . ARG A 1 87 ? -10.989 -10.543 10.109 1.00 62.28 87 ARG A CA 1
ATOM 664 C C . ARG A 1 87 ? -10.141 -11.477 9.238 1.00 62.28 87 ARG A C 1
ATOM 666 O O . ARG A 1 87 ? -9.076 -11.090 8.774 1.00 62.28 87 ARG A O 1
ATOM 673 N N . ARG A 1 88 ? -10.651 -12.684 8.969 1.00 64.25 88 ARG A N 1
ATOM 674 C CA . ARG A 1 88 ? -10.012 -13.665 8.077 1.00 64.25 88 ARG A CA 1
ATOM 675 C C . ARG A 1 88 ? -10.014 -13.181 6.625 1.00 64.25 88 ARG A C 1
ATOM 677 O O . ARG A 1 88 ? -8.985 -13.271 5.968 1.00 64.25 88 ARG A O 1
ATOM 684 N N . ALA A 1 89 ? -11.116 -12.596 6.150 1.00 67.88 89 ALA A N 1
ATOM 685 C CA . ALA A 1 89 ? -11.182 -12.041 4.798 1.00 67.88 89 ALA A CA 1
ATOM 686 C C . ALA A 1 89 ? -10.168 -10.903 4.573 1.00 67.88 89 ALA A C 1
ATOM 688 O O . ALA A 1 89 ? -9.630 -10.786 3.479 1.00 67.88 89 ALA A O 1
ATOM 689 N N . ALA A 1 90 ? -9.863 -10.107 5.604 1.00 68.12 90 ALA A N 1
ATOM 690 C CA . ALA A 1 90 ? -8.886 -9.019 5.508 1.00 68.12 90 ALA A CA 1
ATOM 691 C C . ALA A 1 90 ? -7.445 -9.489 5.251 1.00 68.12 90 ALA A C 1
ATOM 693 O O . ALA A 1 90 ? -6.686 -8.760 4.625 1.00 68.12 90 ALA A O 1
ATOM 694 N N . GLY A 1 91 ? -7.076 -10.693 5.700 1.00 71.50 91 GLY A N 1
ATOM 695 C CA . GLY A 1 91 ? -5.766 -11.265 5.387 1.00 71.50 91 GLY A CA 1
ATOM 696 C C . GLY A 1 91 ? -5.762 -12.145 4.143 1.00 71.50 91 GLY A C 1
ATOM 697 O O . GLY A 1 91 ? -4.845 -12.055 3.335 1.00 71.50 91 GLY A O 1
ATOM 698 N N . TRP A 1 92 ? -6.800 -12.964 3.946 1.00 75.69 92 TRP A N 1
ATOM 699 C CA . TRP A 1 92 ? -6.864 -13.874 2.797 1.00 75.69 92 TRP A CA 1
ATOM 700 C C . TRP A 1 92 ? -7.047 -13.154 1.454 1.00 75.69 92 TRP A C 1
ATOM 702 O O . TRP A 1 92 ? -6.672 -13.702 0.419 1.00 75.69 92 TRP A O 1
ATOM 712 N N . CYS A 1 93 ? -7.558 -11.916 1.444 1.00 76.81 93 CYS A N 1
ATOM 713 C CA . CYS A 1 93 ? -7.759 -11.152 0.209 1.00 76.81 93 CYS A CA 1
ATOM 714 C C . CYS A 1 93 ? -6.462 -10.857 -0.566 1.00 76.81 93 CYS A C 1
ATOM 716 O O . CYS A 1 93 ? -6.526 -10.596 -1.766 1.00 76.81 93 CYS A O 1
ATOM 718 N N . TRP A 1 94 ? -5.304 -10.936 0.093 1.00 77.94 94 TRP A N 1
ATOM 719 C CA . TRP A 1 94 ? -3.993 -10.704 -0.511 1.00 77.94 94 TRP A CA 1
ATOM 720 C C . TRP A 1 94 ? -3.425 -11.922 -1.252 1.00 77.94 94 TRP A C 1
ATOM 722 O O . TRP A 1 94 ? -2.505 -11.761 -2.046 1.00 77.94 94 TRP A O 1
ATOM 732 N N . PHE A 1 95 ? -3.972 -13.120 -1.026 1.00 78.06 95 PHE A N 1
ATOM 733 C CA . PHE A 1 95 ? -3.471 -14.367 -1.622 1.00 78.06 95 PHE A CA 1
ATOM 734 C C . PHE A 1 95 ? -4.294 -14.848 -2.819 1.00 78.06 95 PHE A C 1
ATOM 736 O O . PHE A 1 95 ? -3.858 -15.736 -3.543 1.00 78.06 95 PHE A O 1
ATOM 743 N N . VAL A 1 96 ? -5.489 -14.289 -3.032 1.00 78.56 96 VAL A N 1
ATOM 744 C CA . VAL A 1 96 ? -6.384 -14.684 -4.126 1.00 78.56 96 VAL A CA 1
ATOM 745 C C . VAL A 1 96 ? -6.099 -13.791 -5.339 1.00 78.56 96 VAL A C 1
ATOM 747 O O . VAL A 1 96 ? -6.514 -12.635 -5.315 1.00 78.56 96 VAL A O 1
ATOM 750 N N . PRO A 1 97 ? -5.458 -14.277 -6.420 1.00 64.38 97 PRO A N 1
ATOM 751 C CA . PRO A 1 97 ? -4.915 -13.419 -7.483 1.00 64.38 97 PRO A CA 1
ATOM 752 C C . PRO A 1 97 ? -5.956 -12.529 -8.171 1.00 64.38 97 PRO A C 1
ATOM 754 O O . PRO A 1 97 ? -5.710 -11.359 -8.442 1.00 64.38 97 PRO A O 1
ATOM 757 N N . LEU A 1 98 ? -7.160 -13.057 -8.406 1.00 73.56 98 LEU A N 1
ATOM 758 C CA . LEU A 1 98 ? -8.259 -12.296 -9.013 1.00 73.56 98 LEU A CA 1
ATOM 759 C C . LEU A 1 98 ? -8.853 -11.269 -8.047 1.00 73.56 98 LEU A C 1
ATOM 761 O O . LEU A 1 98 ? -9.229 -10.166 -8.443 1.00 73.56 98 LEU A O 1
ATOM 765 N N . ALA A 1 99 ? -8.938 -11.621 -6.766 1.00 69.56 99 ALA A N 1
ATOM 766 C CA . ALA A 1 99 ? -9.492 -10.726 -5.767 1.00 69.56 99 ALA A CA 1
ATOM 767 C C . ALA A 1 99 ? -8.478 -9.669 -5.315 1.00 69.56 99 ALA A C 1
ATOM 769 O O . ALA A 1 99 ? -8.884 -8.577 -4.921 1.00 69.56 99 ALA A O 1
ATOM 770 N N . TRP A 1 100 ? -7.183 -9.949 -5.457 1.00 78.94 100 TRP A N 1
ATOM 771 C CA . TRP A 1 100 ? -6.074 -9.042 -5.187 1.00 78.94 100 TRP A CA 1
ATOM 772 C C . TRP A 1 100 ? -6.227 -7.703 -5.916 1.00 78.94 100 TRP A C 1
ATOM 774 O O . TRP A 1 100 ? -5.861 -6.678 -5.360 1.00 78.94 100 TRP A O 1
ATOM 784 N N . PHE A 1 101 ? -6.868 -7.674 -7.092 1.00 79.12 101 PHE A N 1
ATOM 785 C CA . PHE A 1 101 ? -7.126 -6.447 -7.858 1.00 79.12 101 PHE A CA 1
ATOM 786 C C . PHE A 1 101 ? -8.125 -5.468 -7.215 1.00 79.12 101 PHE A C 1
ATOM 788 O O . PHE A 1 101 ? -8.071 -4.267 -7.492 1.00 79.12 101 PHE A O 1
ATOM 795 N N . TRP A 1 102 ? -9.045 -5.935 -6.362 1.00 79.44 102 TRP A N 1
ATOM 796 C CA . TRP A 1 102 ? -10.181 -5.106 -5.912 1.00 79.44 102 TRP A CA 1
ATOM 797 C C . TRP A 1 102 ? -10.511 -5.246 -4.427 1.00 79.44 102 TRP A C 1
ATOM 799 O O . TRP A 1 102 ? -11.026 -4.314 -3.804 1.00 79.44 102 TRP A O 1
ATOM 809 N N . TRP A 1 103 ? -10.267 -6.418 -3.850 1.00 82.19 103 TRP A N 1
ATOM 810 C CA . TRP A 1 103 ? -10.646 -6.743 -2.483 1.00 82.19 103 TRP A CA 1
ATOM 811 C C . TRP A 1 103 ? -9.779 -6.023 -1.443 1.00 82.19 103 TRP A C 1
ATOM 813 O O . TRP A 1 103 ? -10.364 -5.459 -0.512 1.00 82.19 103 TRP A O 1
ATOM 823 N N . PRO A 1 104 ? -8.444 -5.912 -1.608 1.00 80.19 104 PRO A N 1
ATOM 824 C CA . PRO A 1 104 ? -7.621 -5.146 -0.676 1.00 80.19 104 PRO A CA 1
ATOM 825 C C . PRO A 1 104 ? -8.038 -3.673 -0.604 1.00 80.19 104 PRO A C 1
ATOM 827 O O . PRO A 1 104 ? -8.199 -3.139 0.491 1.00 80.19 104 PRO A O 1
ATOM 830 N N . ARG A 1 105 ? -8.358 -3.047 -1.747 1.00 87.94 105 ARG A N 1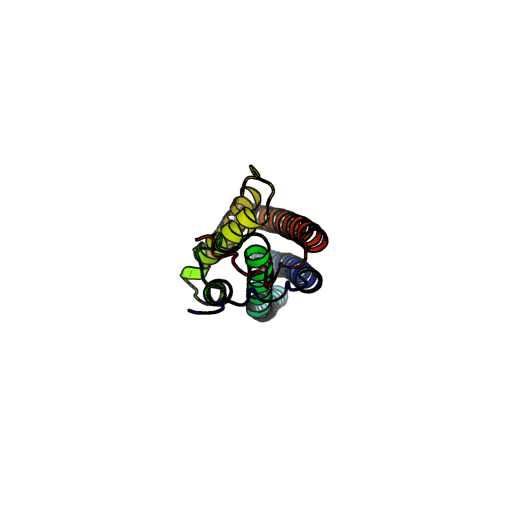
ATOM 831 C CA . ARG A 1 105 ? -8.921 -1.685 -1.797 1.00 87.94 105 ARG A CA 1
ATOM 832 C C . ARG A 1 105 ? -10.162 -1.536 -0.920 1.00 87.94 105 ARG A C 1
ATOM 834 O O . ARG A 1 105 ? -10.275 -0.565 -0.176 1.00 87.94 105 ARG A O 1
ATOM 841 N N . ARG A 1 106 ? -11.108 -2.480 -1.005 1.00 85.69 106 ARG A N 1
ATOM 842 C CA . ARG A 1 106 ? -12.343 -2.438 -0.202 1.00 85.69 106 ARG A CA 1
ATOM 843 C C . ARG A 1 106 ? -12.033 -2.528 1.291 1.00 85.69 106 ARG A C 1
ATOM 845 O O . ARG A 1 106 ? -12.519 -1.696 2.046 1.00 85.69 106 ARG A O 1
ATOM 852 N N . VAL A 1 107 ? -11.191 -3.483 1.687 1.00 84.88 107 VAL A N 1
ATOM 853 C CA . VAL A 1 107 ? -10.794 -3.684 3.090 1.00 84.88 107 VAL A CA 1
ATOM 854 C C . VAL A 1 107 ? -10.101 -2.443 3.648 1.00 84.88 107 VAL A C 1
ATOM 856 O O . VAL A 1 107 ? -10.485 -1.947 4.702 1.00 84.88 107 VAL A O 1
ATOM 859 N N . VAL A 1 108 ? -9.119 -1.903 2.926 1.00 87.25 108 VAL A N 1
ATOM 860 C CA . VAL A 1 108 ? -8.362 -0.726 3.362 1.00 87.25 108 VAL A CA 1
ATOM 861 C C . VAL A 1 108 ? -9.258 0.509 3.477 1.00 87.25 108 VAL A C 1
ATOM 863 O O . VAL A 1 108 ? -9.134 1.279 4.427 1.00 87.25 108 VAL A O 1
ATOM 866 N N . ARG A 1 109 ? -10.210 0.683 2.557 1.00 88.00 109 ARG A N 1
ATOM 867 C CA . ARG A 1 109 ? -11.174 1.787 2.615 1.00 88.00 109 ARG A CA 1
ATOM 868 C C . ARG A 1 109 ? -12.137 1.673 3.798 1.00 88.00 109 ARG A C 1
ATOM 870 O O . ARG A 1 109 ? -12.490 2.699 4.375 1.00 88.00 109 ARG A O 1
ATOM 877 N N . ASP A 1 110 ? -12.556 0.464 4.160 1.00 84.88 110 ASP A N 1
ATOM 878 C CA . ASP A 1 110 ? -13.405 0.237 5.336 1.00 84.88 110 ASP A CA 1
ATOM 879 C C . ASP A 1 110 ? -12.640 0.556 6.634 1.00 84.88 110 ASP A C 1
ATOM 881 O O . ASP A 1 110 ? -13.162 1.247 7.509 1.00 84.88 110 ASP A O 1
ATOM 885 N N . ILE A 1 111 ? -11.370 0.141 6.723 1.00 86.75 111 ILE A N 1
ATOM 886 C CA . ILE A 1 111 ? -10.472 0.483 7.841 1.00 86.75 111 ILE A CA 1
ATOM 887 C C . ILE A 1 111 ? -10.278 2.002 7.935 1.00 86.75 111 ILE A C 1
ATOM 889 O O . ILE A 1 111 ? -10.389 2.573 9.022 1.00 86.75 111 ILE A O 1
ATOM 893 N N . TRP A 1 112 ? -10.026 2.661 6.799 1.00 88.31 112 TRP A N 1
ATOM 894 C CA . TRP A 1 112 ? -9.877 4.114 6.722 1.00 88.31 112 TRP A CA 1
ATOM 895 C C . TRP A 1 112 ? -11.115 4.833 7.245 1.00 88.31 112 TRP A C 1
ATOM 897 O O . TRP A 1 112 ? -11.000 5.690 8.108 1.00 88.31 112 TRP A O 1
ATOM 907 N N . ARG A 1 113 ? -12.308 4.456 6.776 1.00 85.00 113 ARG A N 1
ATOM 908 C CA . ARG A 1 113 ? -13.567 5.095 7.190 1.00 85.00 113 ARG A CA 1
ATOM 909 C C . ARG A 1 113 ? -13.863 4.944 8.677 1.00 85.00 113 ARG A C 1
ATOM 911 O O . ARG A 1 113 ? -14.448 5.850 9.250 1.00 85.00 113 ARG A O 1
ATOM 918 N N . ALA A 1 114 ? -13.483 3.820 9.278 1.00 84.44 114 ALA A N 1
ATOM 919 C CA . ALA A 1 114 ? -13.672 3.596 10.707 1.00 84.44 114 ALA A CA 1
ATOM 920 C C . ALA A 1 114 ? -12.636 4.324 11.578 1.00 84.44 114 ALA A C 1
ATOM 922 O O . ALA A 1 114 ? -12.919 4.613 12.732 1.00 84.44 114 ALA A O 1
ATOM 923 N N . SER A 1 115 ? -11.445 4.604 11.040 1.00 84.25 115 SER A N 1
ATOM 924 C CA . SER A 1 115 ? -10.362 5.247 11.800 1.00 84.25 115 SER A CA 1
ATOM 925 C C . SER A 1 115 ? -10.269 6.756 11.567 1.00 84.25 115 SER A C 1
ATOM 927 O O . SER A 1 115 ? -9.677 7.460 12.375 1.00 84.25 115 SER A O 1
ATOM 929 N N . ALA A 1 116 ? -10.781 7.256 10.441 1.00 85.88 116 ALA A N 1
ATOM 930 C CA . ALA A 1 116 ? -10.637 8.651 10.062 1.00 85.88 116 ALA A CA 1
ATOM 931 C C . ALA A 1 116 ? -11.670 9.546 10.767 1.00 85.88 116 ALA A C 1
ATOM 933 O O . ALA A 1 116 ? -12.818 9.130 10.949 1.00 85.88 116 ALA A O 1
ATOM 934 N N . PRO A 1 117 ? -11.313 10.805 11.082 1.00 82.44 117 PRO A N 1
ATOM 935 C CA . PRO A 1 117 ? -12.273 11.808 11.526 1.00 82.44 117 PRO A CA 1
ATOM 936 C C . PRO A 1 117 ? -13.433 11.951 10.532 1.00 82.44 117 PRO A C 1
ATOM 938 O O . PRO A 1 117 ? -13.244 11.816 9.314 1.00 82.44 117 PRO A O 1
ATOM 941 N N . GLN A 1 118 ? -14.631 12.252 11.040 1.00 79.56 118 GLN A N 1
ATOM 942 C CA . GLN A 1 118 ? -15.831 12.393 10.213 1.00 79.56 118 GLN A CA 1
ATOM 943 C C . GLN A 1 118 ? -15.606 13.396 9.069 1.00 79.56 118 GLN A C 1
ATOM 945 O O . GLN A 1 118 ? -15.028 14.462 9.262 1.00 79.56 118 GLN A O 1
ATOM 950 N N . GLY A 1 119 ? -16.046 13.039 7.859 1.00 76.94 119 GLY A N 1
ATOM 951 C CA . GLY A 1 119 ? -15.882 13.871 6.658 1.00 76.94 119 GLY A CA 1
ATOM 952 C C . GLY A 1 119 ? -14.543 13.713 5.925 1.00 76.94 119 GLY A C 1
ATOM 953 O O . GLY A 1 119 ? -14.381 14.265 4.837 1.00 76.94 119 GLY A O 1
ATOM 954 N N . THR A 1 120 ? -13.599 12.921 6.444 1.00 86.62 120 THR A N 1
ATOM 955 C CA . THR A 1 120 ? -12.319 12.689 5.760 1.00 86.62 120 THR A CA 1
ATOM 956 C C . THR A 1 120 ? -12.498 11.819 4.514 1.00 86.62 120 THR A C 1
ATOM 958 O O . THR A 1 120 ? -12.986 10.687 4.575 1.00 86.62 120 THR A O 1
ATOM 961 N N . SER A 1 121 ? -12.067 12.323 3.355 1.00 87.88 121 SER A N 1
ATOM 962 C CA . SER A 1 121 ? -12.177 11.585 2.095 1.00 87.88 121 SER A CA 1
ATOM 963 C C . SER A 1 121 ? -11.211 10.393 2.043 1.00 87.88 121 SER A C 1
ATOM 965 O O . SER A 1 121 ? -10.112 10.424 2.593 1.00 87.88 121 SER A O 1
ATOM 967 N N . ALA A 1 122 ? -11.596 9.331 1.331 1.00 88.12 122 ALA A N 1
ATOM 968 C CA . ALA A 1 122 ? -10.723 8.181 1.064 1.00 88.12 122 ALA A CA 1
ATOM 969 C C . ALA A 1 122 ? -9.810 8.401 -0.162 1.00 88.12 122 ALA A C 1
ATOM 971 O O . ALA A 1 122 ? -9.281 7.439 -0.718 1.00 88.12 122 ALA A O 1
ATOM 972 N N . GLY A 1 123 ? -9.632 9.653 -0.607 1.00 90.81 123 GLY A N 1
ATOM 973 C CA . GLY A 1 123 ? -8.950 9.982 -1.863 1.00 90.81 123 GLY A CA 1
ATOM 974 C C . GLY A 1 123 ? -7.508 9.475 -1.935 1.00 90.81 123 GLY A C 1
ATOM 975 O O . GLY A 1 123 ? -7.080 9.031 -2.993 1.00 90.81 123 GLY A O 1
ATOM 976 N N . LEU A 1 124 ? -6.784 9.448 -0.810 1.00 91.31 124 LEU A N 1
ATOM 977 C CA . LEU A 1 124 ? -5.422 8.902 -0.753 1.00 91.31 124 LEU A CA 1
ATOM 978 C C . LEU A 1 124 ? -5.381 7.386 -0.985 1.00 91.31 124 LEU A C 1
ATOM 980 O O . LEU A 1 124 ? -4.497 6.907 -1.689 1.00 91.31 124 LEU A O 1
ATOM 984 N N . VAL A 1 125 ? -6.346 6.644 -0.431 1.00 90.19 125 VAL A N 1
ATOM 985 C CA . VAL A 1 125 ? -6.461 5.188 -0.631 1.00 90.19 125 VAL A CA 1
ATOM 986 C C . VAL A 1 125 ? -6.759 4.886 -2.095 1.00 90.19 125 VAL A C 1
ATOM 988 O O . VAL A 1 125 ? -6.157 3.992 -2.684 1.00 90.19 125 VAL A O 1
ATOM 991 N N . GLU A 1 126 ? -7.678 5.652 -2.683 1.00 92.94 126 GLU A N 1
ATOM 992 C CA . GLU A 1 126 ? -8.057 5.519 -4.088 1.00 92.94 126 GLU A CA 1
ATOM 993 C C . GLU A 1 126 ? -6.875 5.858 -5.011 1.00 92.94 126 GLU A C 1
ATOM 995 O O . GLU A 1 126 ? -6.534 5.066 -5.890 1.00 92.94 126 GLU A O 1
ATOM 1000 N N . LEU A 1 127 ? -6.191 6.980 -4.763 1.00 94.25 127 LEU A N 1
ATOM 1001 C CA . LEU A 1 127 ? -5.018 7.413 -5.525 1.00 94.25 127 LEU A CA 1
ATOM 1002 C C . LEU A 1 127 ? -3.891 6.380 -5.472 1.00 94.25 127 LEU A C 1
ATOM 1004 O O . LEU A 1 127 ? -3.363 6.006 -6.517 1.00 94.25 127 LEU A O 1
ATOM 1008 N N . TRP A 1 128 ? -3.548 5.895 -4.276 1.00 93.94 128 TRP A N 1
ATOM 1009 C CA . TRP A 1 128 ? -2.549 4.843 -4.099 1.00 93.94 128 TRP A CA 1
ATOM 1010 C C . TRP A 1 128 ? -2.901 3.599 -4.917 1.00 93.94 128 TRP A C 1
ATOM 1012 O O . TRP A 1 128 ? -2.086 3.125 -5.709 1.00 93.94 128 TRP A O 1
ATOM 1022 N N . TRP A 1 129 ? -4.124 3.089 -4.753 1.00 93.56 129 TRP A N 1
ATOM 1023 C CA . TRP A 1 129 ? -4.533 1.835 -5.372 1.00 93.56 129 TRP A CA 1
ATOM 1024 C C . TRP A 1 129 ? -4.543 1.916 -6.900 1.00 93.56 129 TRP A C 1
ATOM 1026 O O . TRP A 1 129 ? -4.010 1.039 -7.580 1.00 93.56 129 TRP A O 1
ATOM 1036 N N . PHE A 1 130 ? -5.119 2.980 -7.462 1.00 94.38 130 PHE A N 1
ATOM 1037 C CA . PHE A 1 130 ? -5.189 3.137 -8.913 1.00 94.38 130 PHE A CA 1
ATOM 1038 C C . PHE A 1 130 ? -3.833 3.460 -9.537 1.00 94.38 130 PHE A C 1
ATOM 1040 O O . PHE A 1 130 ? -3.521 2.913 -10.594 1.00 94.38 130 PHE A O 1
ATOM 1047 N N . ALA A 1 131 ? -2.995 4.269 -8.880 1.00 93.44 131 ALA A N 1
ATOM 1048 C CA . ALA A 1 131 ? -1.632 4.506 -9.345 1.00 93.44 131 ALA A CA 1
ATOM 1049 C C . ALA A 1 131 ? -0.821 3.200 -9.370 1.00 93.44 131 ALA A C 1
ATOM 1051 O O . ALA A 1 131 ? -0.103 2.926 -10.333 1.00 93.44 131 ALA A O 1
ATOM 1052 N N . ARG A 1 132 ? -1.003 2.342 -8.357 1.00 89.94 132 ARG A N 1
ATOM 1053 C CA . ARG A 1 132 ? -0.380 1.017 -8.298 1.00 89.94 132 ARG A CA 1
ATOM 1054 C C . ARG A 1 132 ? -0.813 0.116 -9.453 1.00 89.94 132 ARG A C 1
ATOM 1056 O O . ARG A 1 132 ? 0.047 -0.468 -10.111 1.00 89.94 132 ARG A O 1
ATOM 1063 N N . LEU A 1 133 ? -2.119 0.018 -9.712 1.00 90.50 133 LEU A N 1
ATOM 1064 C CA . LEU A 1 133 ? -2.651 -0.782 -10.819 1.00 90.50 133 LEU A CA 1
ATOM 1065 C C . LEU A 1 133 ? -2.197 -0.249 -12.182 1.00 90.50 133 LEU A C 1
ATOM 1067 O O . LEU A 1 133 ? -1.801 -1.038 -13.036 1.00 90.50 133 LEU A O 1
ATOM 1071 N N . GLY A 1 134 ? -2.185 1.074 -12.369 1.00 90.19 134 GLY A N 1
ATOM 1072 C CA . GLY A 1 134 ? -1.690 1.701 -13.594 1.00 90.19 134 GLY A CA 1
ATOM 1073 C C . GLY A 1 134 ? -0.210 1.400 -13.843 1.00 90.19 134 GLY A C 1
ATOM 1074 O O . GLY A 1 134 ? 0.161 1.007 -14.945 1.00 90.19 134 GLY A O 1
ATOM 1075 N N . GLY A 1 135 ? 0.631 1.491 -12.808 1.00 86.19 135 GLY A N 1
ATOM 1076 C CA . GLY A 1 135 ? 2.051 1.148 -12.916 1.00 86.19 135 GLY A CA 1
ATOM 1077 C C . GLY A 1 135 ? 2.297 -0.324 -13.274 1.00 86.19 135 GLY A C 1
ATOM 1078 O O . GLY A 1 135 ? 3.193 -0.617 -14.061 1.00 86.19 135 GLY A O 1
ATOM 1079 N N . ILE A 1 136 ? 1.493 -1.252 -12.740 1.00 84.56 136 ILE A N 1
ATOM 1080 C CA . ILE A 1 136 ? 1.566 -2.679 -13.104 1.00 84.56 136 ILE A CA 1
ATOM 1081 C C . ILE A 1 136 ? 1.103 -2.898 -14.545 1.00 84.56 136 ILE A C 1
ATOM 1083 O O . ILE A 1 136 ? 1.765 -3.616 -15.287 1.00 84.56 136 ILE A O 1
ATOM 1087 N N . ALA A 1 137 ? 0.005 -2.266 -14.962 1.00 85.25 137 ALA A N 1
ATOM 1088 C CA . ALA A 1 137 ? -0.493 -2.383 -16.329 1.00 85.25 137 ALA A CA 1
ATOM 1089 C C . ALA A 1 137 ? 0.550 -1.911 -17.355 1.00 85.25 137 ALA A C 1
ATOM 1091 O O . ALA A 1 137 ? 0.784 -2.602 -18.341 1.00 85.25 137 ALA A O 1
ATOM 1092 N N . LEU A 1 138 ? 1.234 -0.791 -17.089 1.00 83.62 138 LEU A N 1
ATOM 1093 C CA . LEU A 1 138 ? 2.319 -0.301 -17.946 1.00 83.62 138 LEU A CA 1
ATOM 1094 C C . LEU A 1 138 ? 3.543 -1.224 -17.961 1.00 83.62 138 LEU A C 1
ATOM 1096 O O . LEU A 1 138 ? 4.214 -1.315 -18.985 1.00 83.62 138 LEU A O 1
ATOM 1100 N N . LEU A 1 139 ? 3.829 -1.913 -16.851 1.00 76.44 139 LEU A N 1
ATOM 1101 C CA . LEU A 1 139 ? 4.899 -2.910 -16.794 1.00 76.44 139 LEU A CA 1
ATOM 1102 C C . LEU A 1 139 ? 4.569 -4.136 -17.661 1.00 76.44 139 LEU A C 1
ATOM 1104 O O . LEU A 1 139 ? 5.430 -4.610 -18.391 1.00 76.44 139 LEU A O 1
ATOM 1108 N N . VAL A 1 140 ? 3.330 -4.635 -17.594 1.00 75.75 140 VAL A N 1
ATOM 1109 C CA . VAL A 1 140 ? 2.883 -5.828 -18.340 1.00 75.75 140 VAL A CA 1
ATOM 1110 C C . VAL A 1 140 ? 2.678 -5.537 -19.827 1.00 75.75 140 VAL A C 1
ATOM 1112 O O . VAL A 1 140 ? 2.977 -6.384 -20.660 1.00 75.75 140 VAL A O 1
ATOM 1115 N N . ALA A 1 141 ? 2.194 -4.344 -20.179 1.00 73.00 141 ALA A N 1
ATOM 1116 C CA . ALA A 1 141 ? 1.962 -3.944 -21.568 1.00 73.00 141 ALA A CA 1
ATOM 1117 C C . ALA A 1 141 ? 3.257 -3.711 -22.373 1.00 73.00 141 ALA A C 1
ATOM 1119 O O . ALA A 1 141 ? 3.196 -3.421 -23.568 1.00 73.00 141 ALA A O 1
ATOM 1120 N N . GLY A 1 142 ? 4.427 -3.804 -21.736 1.00 59.38 142 GLY A N 1
ATOM 1121 C CA . GLY A 1 142 ? 5.717 -3.606 -22.379 1.00 59.38 142 GLY A CA 1
ATOM 1122 C C . GLY A 1 142 ? 6.142 -4.797 -23.232 1.00 59.38 142 GLY A C 1
ATOM 1123 O O . GLY A 1 142 ? 6.927 -5.617 -22.771 1.00 59.38 142 GLY A O 1
ATOM 1124 N N . ASP A 1 143 ? 5.694 -4.840 -24.489 1.00 54.47 143 ASP A N 1
ATOM 1125 C CA . ASP A 1 143 ? 6.329 -5.637 -25.542 1.00 54.47 143 ASP A CA 1
ATOM 1126 C C . ASP A 1 143 ? 6.703 -4.745 -26.754 1.00 54.47 143 ASP A C 1
ATOM 1128 O O . ASP A 1 143 ? 5.896 -3.977 -27.278 1.00 54.47 143 ASP A O 1
ATOM 1132 N N . LYS A 1 144 ? 7.975 -4.860 -27.163 1.00 53.97 144 LYS A N 1
ATOM 1133 C CA . LYS A 1 144 ? 8.655 -4.467 -28.427 1.00 53.97 144 LYS A CA 1
ATOM 1134 C C . LYS A 1 144 ? 8.920 -3.008 -28.816 1.00 53.97 144 LYS A C 1
ATOM 1136 O O . LYS A 1 144 ? 9.707 -2.792 -29.733 1.00 53.97 144 LYS A O 1
ATOM 1141 N N . SER A 1 145 ? 8.426 -2.004 -28.107 1.00 53.97 145 SER A N 1
ATOM 1142 C CA . SER A 1 145 ? 8.930 -0.632 -28.288 1.00 53.97 145 SER A CA 1
ATOM 1143 C C . SER A 1 145 ? 8.678 0.172 -27.027 1.00 53.97 145 SER A C 1
ATOM 1145 O O . SER A 1 145 ? 7.545 0.571 -26.778 1.00 53.97 145 SER A O 1
ATOM 1147 N N . HIS A 1 146 ? 9.703 0.391 -26.206 1.00 62.91 146 HIS A N 1
ATOM 1148 C CA . HIS A 1 146 ? 9.606 1.275 -25.047 1.00 62.91 146 HIS A CA 1
ATOM 1149 C C . HIS A 1 146 ? 9.937 2.709 -25.486 1.00 62.91 146 HIS A C 1
ATOM 1151 O O . HIS A 1 146 ? 11.110 3.085 -25.444 1.00 62.91 146 HIS A O 1
ATOM 1157 N N . PRO A 1 147 ? 8.974 3.564 -25.888 1.00 70.56 147 PRO A N 1
ATOM 1158 C CA . PRO A 1 147 ? 9.255 4.987 -25.870 1.00 70.56 147 PRO A CA 1
ATOM 1159 C C . PRO A 1 147 ? 9.558 5.338 -24.411 1.00 70.56 147 PRO A C 1
ATOM 1161 O O . PRO A 1 147 ? 8.805 4.952 -23.513 1.00 70.56 147 PRO A O 1
ATOM 1164 N N . ALA A 1 148 ? 10.653 6.057 -24.157 1.00 75.00 148 ALA A N 1
ATOM 1165 C CA . ALA A 1 148 ? 11.061 6.482 -22.814 1.00 75.00 148 ALA A CA 1
ATOM 1166 C C . ALA A 1 148 ? 9.891 7.068 -21.990 1.00 75.00 148 ALA A C 1
ATOM 1168 O O . ALA A 1 148 ? 9.837 6.908 -20.775 1.00 75.00 148 ALA A O 1
ATOM 1169 N N . ALA A 1 149 ? 8.894 7.651 -22.665 1.00 80.19 149 ALA A N 1
ATOM 1170 C CA . ALA A 1 149 ? 7.626 8.094 -22.098 1.00 80.19 149 ALA A CA 1
ATOM 1171 C C . ALA A 1 149 ? 6.868 7.033 -21.268 1.00 80.19 149 ALA A C 1
ATOM 1173 O O . ALA A 1 149 ? 6.391 7.366 -20.187 1.00 80.19 149 ALA A O 1
ATOM 1174 N N . LEU A 1 150 ? 6.760 5.771 -21.709 1.00 80.56 150 LEU A N 1
ATOM 1175 C CA . LEU A 1 150 ? 6.048 4.727 -20.946 1.00 80.56 150 LEU A CA 1
ATOM 1176 C C . LEU A 1 150 ? 6.803 4.337 -19.673 1.00 80.56 150 LEU A C 1
ATOM 1178 O O . LEU A 1 150 ? 6.191 4.083 -18.637 1.00 80.56 150 LEU A O 1
ATOM 1182 N N . VAL A 1 151 ? 8.135 4.338 -19.739 1.00 79.81 151 VAL A N 1
ATOM 1183 C CA . VAL A 1 151 ? 9.000 4.101 -18.578 1.00 79.81 151 VAL A CA 1
ATOM 1184 C C . VAL A 1 151 ? 8.833 5.240 -17.578 1.00 79.81 151 VAL A C 1
ATOM 1186 O O . VAL A 1 151 ? 8.554 4.993 -16.410 1.00 79.81 151 VAL A O 1
ATOM 1189 N N . LEU A 1 152 ? 8.908 6.489 -18.042 1.00 85.12 152 LEU A N 1
ATOM 1190 C CA . LEU A 1 152 ? 8.699 7.670 -17.205 1.00 85.12 152 LEU A CA 1
ATOM 1191 C C . LEU A 1 152 ? 7.298 7.693 -16.582 1.00 85.12 152 LEU A C 1
ATOM 1193 O O . LEU A 1 152 ? 7.167 7.976 -15.393 1.00 85.12 152 LEU A O 1
ATOM 1197 N N . ALA A 1 153 ? 6.260 7.337 -17.341 1.00 88.38 153 ALA A N 1
ATOM 1198 C CA . ALA A 1 153 ? 4.896 7.236 -16.831 1.00 88.38 153 ALA A CA 1
ATOM 1199 C C . ALA A 1 153 ? 4.768 6.148 -15.753 1.00 88.38 153 ALA A C 1
ATOM 1201 O O . ALA A 1 153 ? 4.172 6.388 -14.702 1.00 88.38 153 ALA A O 1
ATOM 1202 N N . ALA A 1 154 ? 5.370 4.974 -15.964 1.00 86.44 154 ALA A N 1
ATOM 1203 C CA . ALA A 1 154 ? 5.396 3.911 -14.964 1.00 86.44 154 ALA A CA 1
ATOM 1204 C C . ALA A 1 154 ? 6.127 4.355 -13.688 1.00 86.44 154 ALA A C 1
ATOM 1206 O O . ALA A 1 154 ? 5.609 4.156 -12.590 1.00 86.44 154 ALA A O 1
ATOM 1207 N N . LEU A 1 155 ? 7.282 5.014 -13.811 1.00 87.88 155 LEU A N 1
ATOM 1208 C CA . LEU A 1 155 ? 8.025 5.557 -12.671 1.00 87.88 155 LEU A CA 1
ATOM 1209 C C . LEU A 1 155 ? 7.213 6.614 -11.913 1.00 87.88 155 LEU A C 1
ATOM 1211 O O . LEU A 1 155 ? 7.135 6.561 -10.685 1.00 87.88 155 LEU A O 1
ATOM 1215 N N . ALA A 1 156 ? 6.548 7.522 -12.631 1.00 91.56 156 ALA A N 1
ATOM 1216 C CA . ALA A 1 156 ? 5.691 8.541 -12.037 1.00 91.56 156 ALA A CA 1
ATOM 1217 C C . ALA A 1 156 ? 4.526 7.912 -11.257 1.00 91.56 156 ALA A C 1
ATOM 1219 O O . ALA A 1 156 ? 4.312 8.246 -10.092 1.00 91.56 156 ALA A O 1
ATOM 1220 N N . LEU A 1 157 ? 3.818 6.943 -11.847 1.00 92.69 157 LEU A N 1
ATOM 1221 C CA . LEU A 1 157 ? 2.728 6.231 -11.173 1.00 92.69 157 LEU A CA 1
ATOM 1222 C C . LEU A 1 157 ? 3.213 5.477 -9.931 1.00 92.69 157 LEU A C 1
ATOM 1224 O O . LEU A 1 157 ? 2.533 5.469 -8.905 1.00 92.69 157 LEU A O 1
ATOM 1228 N N . ARG A 1 158 ? 4.409 4.885 -9.977 1.00 91.00 158 ARG A N 1
ATOM 1229 C CA . ARG A 1 158 ? 5.011 4.210 -8.819 1.00 91.00 158 ARG A CA 1
ATOM 1230 C C . ARG A 1 158 ? 5.376 5.191 -7.711 1.00 91.00 158 ARG A C 1
ATOM 1232 O O . ARG A 1 158 ? 5.098 4.902 -6.550 1.00 91.00 158 ARG A O 1
ATOM 1239 N N . ALA A 1 159 ? 5.940 6.347 -8.054 1.00 92.06 159 ALA A N 1
ATOM 1240 C CA . ALA A 1 159 ? 6.273 7.390 -7.088 1.00 92.06 159 ALA A CA 1
ATOM 1241 C C . ALA A 1 159 ? 5.008 7.965 -6.432 1.00 92.06 159 ALA A C 1
ATOM 1243 O O . ALA A 1 159 ? 4.949 8.089 -5.209 1.00 92.06 159 ALA A O 1
ATOM 1244 N N . VAL A 1 160 ? 3.962 8.228 -7.226 1.00 95.06 160 VAL A N 1
ATOM 1245 C CA . VAL A 1 160 ? 2.644 8.655 -6.730 1.00 95.06 160 VAL A CA 1
ATOM 1246 C C . VAL A 1 160 ? 2.041 7.594 -5.814 1.00 95.06 160 VAL A C 1
ATOM 1248 O O . VAL A 1 160 ? 1.601 7.920 -4.713 1.00 95.06 160 VAL A O 1
ATOM 1251 N N . SER A 1 161 ? 2.063 6.324 -6.227 1.00 93.44 161 SER A N 1
ATOM 1252 C CA . SER A 1 161 ? 1.593 5.200 -5.416 1.00 93.44 161 SER A CA 1
ATOM 1253 C C . SER A 1 161 ? 2.328 5.134 -4.076 1.00 93.44 161 SER A C 1
ATOM 1255 O O . SER A 1 161 ? 1.682 5.061 -3.033 1.00 93.44 161 SER A O 1
ATOM 1257 N N . LEU A 1 162 ? 3.664 5.184 -4.079 1.00 92.88 162 LEU A N 1
ATOM 1258 C CA . LEU A 1 162 ? 4.470 5.135 -2.858 1.00 92.88 162 LEU A CA 1
ATOM 1259 C C . LEU A 1 162 ? 4.177 6.331 -1.946 1.00 92.88 162 LEU A C 1
ATOM 1261 O O . LEU A 1 162 ? 3.903 6.144 -0.764 1.00 92.88 162 LEU A O 1
ATOM 1265 N N . GLY A 1 163 ? 4.182 7.551 -2.486 1.00 94.44 163 GLY A N 1
ATOM 1266 C CA . GLY A 1 163 ? 3.912 8.764 -1.714 1.00 94.44 163 GLY A CA 1
ATOM 1267 C C . GLY A 1 163 ? 2.510 8.765 -1.101 1.00 94.44 163 GLY A C 1
ATOM 1268 O O . GLY A 1 163 ? 2.351 9.057 0.088 1.00 94.44 163 GLY A O 1
ATOM 1269 N N . ALA A 1 164 ? 1.501 8.372 -1.883 1.00 93.69 164 ALA A N 1
ATOM 1270 C CA . ALA A 1 164 ? 0.131 8.226 -1.407 1.00 93.69 164 ALA A CA 1
ATOM 1271 C C . ALA A 1 164 ? 0.040 7.169 -0.300 1.00 93.69 164 ALA A C 1
ATOM 1273 O O . ALA A 1 164 ? -0.557 7.450 0.737 1.00 93.69 164 ALA A O 1
ATOM 1274 N N . PHE A 1 165 ? 0.685 6.010 -0.471 1.00 92.19 165 PHE A N 1
ATOM 1275 C CA . PHE A 1 165 ? 0.703 4.937 0.523 1.00 92.19 165 PHE A CA 1
ATOM 1276 C C . PHE A 1 165 ? 1.383 5.342 1.830 1.00 92.19 165 PHE A C 1
ATOM 1278 O O . PHE A 1 165 ? 0.812 5.144 2.898 1.00 92.19 165 PHE A O 1
ATOM 1285 N N . VAL A 1 166 ? 2.572 5.949 1.761 1.00 93.19 166 VAL A N 1
ATOM 1286 C CA . VAL A 1 166 ? 3.318 6.409 2.942 1.00 93.19 166 VAL A CA 1
ATOM 1287 C C . VAL A 1 166 ? 2.487 7.413 3.733 1.00 93.19 166 VAL A C 1
ATOM 1289 O O . VAL A 1 166 ? 2.367 7.301 4.954 1.00 93.19 166 VAL A O 1
ATOM 1292 N N . ARG A 1 167 ? 1.876 8.384 3.042 1.00 94.44 167 ARG A N 1
ATOM 1293 C CA . ARG A 1 167 ? 1.018 9.383 3.682 1.00 94.44 167 ARG A CA 1
ATOM 1294 C C . ARG A 1 167 ? -0.215 8.733 4.309 1.00 94.44 167 ARG A C 1
ATOM 1296 O O . ARG A 1 167 ? -0.521 9.013 5.464 1.00 94.44 167 ARG A O 1
ATOM 1303 N N . PHE A 1 168 ? -0.884 7.856 3.566 1.00 92.19 168 PHE A N 1
ATOM 1304 C CA . PHE A 1 168 ? -2.047 7.095 4.017 1.00 92.19 168 PHE A CA 1
ATOM 1305 C C . PHE A 1 168 ? -1.740 6.262 5.274 1.00 92.19 168 PHE A C 1
ATOM 1307 O O . PHE A 1 168 ? -2.432 6.399 6.280 1.00 92.19 168 PHE A O 1
ATOM 1314 N N . ALA A 1 169 ? -0.681 5.450 5.251 1.00 91.38 169 ALA A N 1
ATOM 1315 C CA . ALA A 1 169 ? -0.319 4.557 6.348 1.00 91.38 169 ALA A CA 1
ATOM 1316 C C . ALA A 1 169 ? 0.070 5.335 7.614 1.00 91.38 169 ALA A C 1
ATOM 1318 O O . ALA A 1 169 ? -0.333 4.961 8.713 1.00 91.38 169 ALA A O 1
ATOM 1319 N N . ARG A 1 170 ? 0.788 6.458 7.469 1.00 92.94 170 ARG A N 1
ATOM 1320 C CA . ARG A 1 170 ? 1.144 7.333 8.598 1.00 92.94 170 ARG A CA 1
ATOM 1321 C C . ARG A 1 170 ? -0.062 8.048 9.199 1.00 92.94 170 ARG A C 1
ATOM 1323 O O . ARG A 1 170 ? -0.158 8.130 10.418 1.00 92.94 170 ARG A O 1
ATOM 1330 N N . GLN A 1 171 ? -0.983 8.547 8.372 1.00 91.81 171 GLN A N 1
ATOM 1331 C CA . GLN A 1 171 ? -2.221 9.162 8.869 1.00 91.81 171 GLN A CA 1
ATOM 1332 C C . GLN A 1 171 ? -3.064 8.146 9.636 1.00 91.81 171 GLN A C 1
ATOM 1334 O O . GLN A 1 171 ? -3.502 8.423 10.749 1.00 91.81 171 GLN A O 1
ATOM 1339 N N . LEU A 1 172 ? -3.205 6.942 9.079 1.00 90.44 172 LEU A N 1
ATOM 1340 C CA . LEU A 1 172 ? -3.935 5.859 9.720 1.00 90.44 172 LEU A CA 1
ATOM 1341 C C . LEU A 1 172 ? -3.286 5.434 11.047 1.00 90.44 172 LEU A C 1
ATOM 1343 O O . LEU A 1 172 ? -3.993 5.215 12.026 1.00 90.44 172 LEU A O 1
ATOM 1347 N N . LEU A 1 173 ? -1.950 5.347 11.094 1.00 91.88 173 LEU A N 1
ATOM 1348 C CA . LEU A 1 173 ? -1.200 5.093 12.325 1.00 91.88 173 LEU A CA 1
ATOM 1349 C C . LEU A 1 173 ? -1.467 6.168 13.379 1.00 91.88 173 LEU A C 1
ATOM 1351 O O . LEU A 1 173 ? -1.760 5.822 14.518 1.00 91.88 173 LEU A O 1
ATOM 1355 N N . CYS A 1 174 ? -1.389 7.444 12.993 1.00 91.12 174 CYS A N 1
ATOM 1356 C CA . CYS A 1 174 ? -1.599 8.570 13.895 1.00 91.12 174 CYS A CA 1
ATOM 1357 C C . CYS A 1 174 ? -2.984 8.493 14.547 1.00 91.12 174 CYS A C 1
ATOM 1359 O O . CYS A 1 174 ? -3.074 8.380 15.768 1.00 91.12 174 CYS A O 1
ATOM 1361 N N . TRP A 1 175 ? -4.043 8.417 13.732 1.00 88.75 175 TRP A N 1
ATOM 1362 C CA . TRP A 1 175 ? -5.417 8.376 14.232 1.00 88.75 175 TRP A CA 1
ATOM 1363 C C . TRP A 1 175 ? -5.684 7.176 15.130 1.00 88.75 175 TRP A C 1
ATOM 1365 O O . TRP A 1 175 ? -6.283 7.331 16.188 1.00 88.75 175 TRP A O 1
ATOM 1375 N N . GLN A 1 176 ? -5.214 5.983 14.753 1.00 86.88 176 GLN A N 1
ATOM 1376 C CA . GLN A 1 176 ? -5.402 4.815 15.609 1.00 86.88 176 GLN A CA 1
ATOM 1377 C C . GLN A 1 176 ? -4.585 4.907 16.896 1.00 86.88 176 GLN A C 1
ATOM 1379 O O . GLN A 1 176 ? -5.085 4.527 17.947 1.00 86.88 176 GLN A O 1
ATOM 1384 N N . SER A 1 177 ? -3.354 5.422 16.843 1.00 86.38 177 SER A N 1
ATOM 1385 C CA . SER A 1 177 ? -2.527 5.569 18.042 1.00 86.38 177 SER A CA 1
ATOM 1386 C C . SER A 1 177 ? -3.120 6.567 19.034 1.00 86.38 177 SER A C 1
ATOM 1388 O O . SER A 1 177 ? -3.133 6.293 20.227 1.00 86.38 177 SER A O 1
ATOM 1390 N N . GLU A 1 178 ? -3.662 7.681 18.545 1.00 86.88 178 GLU A N 1
ATOM 1391 C CA . GLU A 1 178 ? -4.299 8.705 19.369 1.00 86.88 178 GLU A CA 1
ATOM 1392 C C . GLU A 1 178 ? -5.622 8.195 19.951 1.00 86.88 178 GLU A C 1
ATOM 1394 O O . GLU A 1 178 ? -5.848 8.266 21.158 1.00 86.88 178 GLU A O 1
ATOM 1399 N N . ALA A 1 179 ? -6.467 7.586 19.116 1.00 83.81 179 ALA A N 1
ATOM 1400 C CA . ALA A 1 179 ? -7.761 7.077 19.547 1.00 83.81 179 ALA A CA 1
ATOM 1401 C C . ALA A 1 179 ? -7.639 5.930 20.564 1.00 83.81 179 ALA A C 1
ATOM 1403 O O . A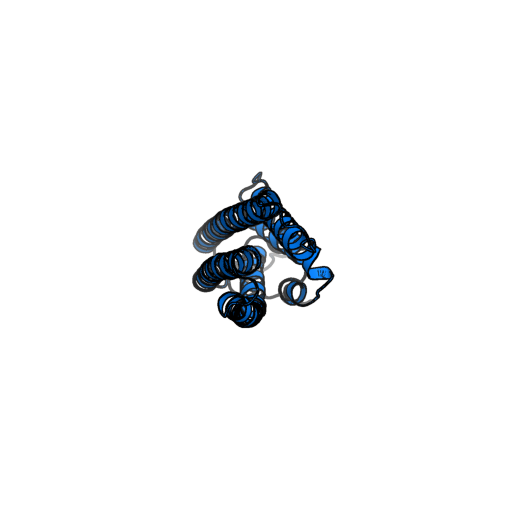LA A 1 179 ? -8.440 5.852 21.490 1.00 83.81 179 ALA A O 1
ATOM 1404 N N . LEU A 1 180 ? -6.628 5.062 20.437 1.00 83.12 180 LEU A N 1
ATOM 1405 C CA . LEU A 1 180 ? -6.377 3.981 21.398 1.00 83.12 180 LEU A CA 1
ATOM 1406 C C . LEU A 1 180 ? -5.843 4.477 22.746 1.00 83.12 180 LEU A C 1
ATOM 1408 O O . LEU A 1 180 ? -6.066 3.812 23.751 1.00 83.12 180 LEU A O 1
ATOM 1412 N N . VAL A 1 181 ? -5.157 5.623 22.777 1.00 83.19 181 VAL A N 1
ATOM 1413 C CA . VAL A 1 181 ? -4.723 6.262 24.030 1.00 83.19 181 VAL A CA 1
ATOM 1414 C C . VAL A 1 181 ? -5.910 6.892 24.763 1.00 83.19 181 VAL A C 1
ATOM 1416 O O . VAL A 1 181 ? -5.959 6.854 25.988 1.00 83.19 181 VAL A O 1
ATOM 1419 N N . ILE A 1 182 ? -6.860 7.466 24.020 1.00 77.75 182 ILE A N 1
ATOM 1420 C CA . ILE A 1 182 ? -8.021 8.175 24.581 1.00 77.75 182 ILE A CA 1
ATOM 1421 C C . ILE A 1 182 ? -9.158 7.216 24.959 1.00 77.75 182 ILE A C 1
ATOM 1423 O O . ILE A 1 182 ? -9.924 7.514 25.875 1.00 77.75 182 ILE A O 1
ATOM 1427 N N . ALA A 1 183 ? -9.302 6.090 24.255 1.00 67.56 183 ALA A N 1
ATOM 1428 C CA . ALA A 1 183 ? -10.414 5.169 24.454 1.00 67.56 183 ALA A CA 1
ATOM 1429 C C . ALA A 1 183 ? -10.466 4.669 25.914 1.00 67.56 183 ALA A C 1
ATOM 1431 O O . ALA A 1 183 ? -9.525 3.999 26.352 1.00 67.56 183 ALA A O 1
ATOM 1432 N N . PRO A 1 184 ? -11.549 4.946 26.671 1.00 59.38 184 PRO A N 1
ATOM 1433 C CA . PRO A 1 184 ? -11.718 4.362 27.993 1.00 59.38 184 PRO A CA 1
ATOM 1434 C C . PRO A 1 184 ? -11.741 2.837 27.862 1.00 59.38 184 PRO A C 1
ATOM 1436 O O . PRO A 1 184 ? -12.227 2.301 26.859 1.00 59.38 184 PRO A O 1
ATOM 1439 N N . ALA A 1 185 ? -11.196 2.137 28.862 1.00 56.69 185 ALA A N 1
ATOM 1440 C CA . ALA A 1 185 ? -11.296 0.685 28.916 1.00 56.69 185 ALA A CA 1
ATOM 1441 C C . ALA A 1 185 ? -12.773 0.302 28.723 1.00 56.69 185 ALA A C 1
ATOM 1443 O O . ALA A 1 185 ? -13.624 0.908 29.379 1.00 56.69 185 ALA A O 1
ATOM 1444 N N . PRO A 1 186 ? -13.106 -0.631 27.812 1.00 55.81 186 PRO A N 1
ATOM 1445 C CA . PRO A 1 186 ? -14.480 -1.069 27.632 1.00 55.81 186 PRO A CA 1
ATOM 1446 C C . PRO A 1 186 ? -15.035 -1.446 29.002 1.00 55.81 186 PRO A C 1
ATOM 1448 O O . PRO A 1 186 ? -14.460 -2.299 29.681 1.00 55.81 186 PRO A O 1
ATOM 1451 N N . GLU A 1 187 ? -16.116 -0.783 29.421 1.00 52.88 187 GLU A N 1
ATOM 1452 C CA . GLU A 1 187 ? -16.870 -1.163 30.612 1.00 52.88 187 GLU A CA 1
ATOM 1453 C C . GLU A 1 187 ? -17.490 -2.539 30.350 1.00 52.88 187 GLU A C 1
ATOM 1455 O O . GLU A 1 187 ? -18.641 -2.690 29.939 1.00 52.88 187 GLU A O 1
ATOM 1460 N N . PHE A 1 188 ? -16.685 -3.580 30.537 1.00 53.56 188 PHE A N 1
ATOM 1461 C CA . PHE A 1 188 ? -17.141 -4.953 30.586 1.00 53.56 188 PHE A CA 1
ATOM 1462 C C . PHE A 1 188 ? -17.894 -5.134 31.905 1.00 53.56 188 PHE A C 1
ATOM 1464 O O . PHE A 1 188 ? -17.324 -5.558 32.904 1.00 53.56 188 PHE A O 1
ATOM 1471 N N . GLY A 1 189 ? -19.182 -4.787 31.902 1.00 45.25 189 GLY A N 1
ATOM 1472 C CA . GLY A 1 189 ? -20.102 -5.166 32.972 1.00 45.25 189 GLY A CA 1
ATOM 1473 C C . GLY A 1 189 ? -20.768 -4.023 33.726 1.00 45.25 189 GLY A C 1
ATOM 1474 O O . GLY A 1 189 ? -20.801 -4.061 34.951 1.00 45.25 189 GLY A O 1
ATOM 1475 N N . ALA A 1 190 ? -21.398 -3.069 33.039 1.00 44.84 190 ALA A N 1
ATOM 1476 C CA . ALA A 1 190 ? -22.569 -2.443 33.647 1.00 44.84 190 ALA A CA 1
ATOM 1477 C C . ALA A 1 190 ? -23.692 -3.504 33.653 1.00 44.84 190 ALA A C 1
ATOM 1479 O O . ALA A 1 190 ? -24.147 -3.891 32.570 1.00 44.84 190 ALA A O 1
ATOM 1480 N N . PRO A 1 191 ? -24.116 -4.045 34.816 1.00 43.22 191 PRO A N 1
ATOM 1481 C CA . PRO A 1 191 ? -25.264 -4.937 34.853 1.00 43.22 191 PRO A CA 1
ATOM 1482 C C . PRO A 1 191 ? -26.443 -4.183 34.250 1.00 43.22 191 PRO A C 1
ATOM 1484 O O . PRO A 1 191 ? -26.743 -3.057 34.649 1.00 43.22 191 PRO A O 1
ATOM 1487 N N . SER A 1 192 ? -27.089 -4.789 33.255 1.00 49.62 192 SER A N 1
ATOM 1488 C CA . SER A 1 192 ? -28.342 -4.284 32.721 1.00 49.62 192 SER A CA 1
ATOM 1489 C C . SER A 1 192 ? -29.307 -4.138 33.892 1.00 49.62 192 SER A C 1
ATOM 1491 O O . SER A 1 192 ? -29.812 -5.138 34.404 1.00 49.62 192 SER A O 1
ATOM 1493 N N . VAL A 1 193 ? -29.530 -2.903 34.338 1.00 51.06 193 VAL A N 1
ATOM 1494 C CA . VAL A 1 193 ? -30.634 -2.565 35.228 1.00 51.06 193 VAL A CA 1
ATOM 1495 C C . VAL A 1 193 ? -31.891 -2.906 34.439 1.00 51.06 193 VAL A C 1
ATOM 1497 O O . VAL A 1 193 ? -32.354 -2.123 33.610 1.00 51.06 193 VAL A O 1
ATOM 1500 N N . GLN A 1 194 ? -32.390 -4.127 34.633 1.00 48.53 194 GLN A N 1
ATOM 1501 C CA . GLN A 1 194 ? -33.723 -4.507 34.210 1.00 48.53 194 GLN A CA 1
ATOM 1502 C C . GLN A 1 194 ? -34.679 -3.595 34.975 1.00 48.53 194 GLN A C 1
ATOM 1504 O O . GLN A 1 194 ? -34.867 -3.733 36.182 1.00 48.53 194 GLN A O 1
ATOM 1509 N N . ARG A 1 195 ? -35.214 -2.591 34.281 1.00 43.94 195 ARG A N 1
ATOM 1510 C CA . ARG A 1 195 ? -36.380 -1.860 34.759 1.00 43.94 195 ARG A CA 1
ATOM 1511 C C . ARG A 1 195 ? -37.604 -2.731 34.509 1.00 43.94 195 ARG A C 1
ATOM 1513 O O . ARG A 1 195 ? -37.914 -2.953 33.343 1.00 43.94 195 ARG A O 1
ATOM 1520 N N . GLY A 1 196 ? -38.276 -3.088 35.604 1.00 46.06 196 GLY A N 1
ATOM 1521 C CA . GLY A 1 196 ? -39.723 -3.323 35.690 1.00 46.06 196 GLY A CA 1
ATOM 1522 C C . GLY A 1 196 ? -40.218 -4.628 35.107 1.00 46.06 196 GLY A C 1
ATOM 1523 O O . GLY A 1 196 ? -40.439 -4.653 33.880 1.00 46.06 196 GLY A O 1
#

Secondary structure (DSSP, 8-state):
------PPPPP-HHHHHHHHHHHHHHHHHHHHHHHHHHH-TTSHHHHHHHHHHHHHHHHHHHHHHHHHHHHHHHHHHHSTT---S-HHHHHHTTT-HHHHTTHHHHHHHHHHHHHSPTT---HHHHHHHHHHHHHHHHHHT--S---HHHHHHHHHHHHHHHHHHHHHHHHHHHHHHHHHHHSPPP-TT-------

Organism: Kitasatospora kifunensis (NCBI:txid58351)